Protein AF-A0A5P1F539-F1 (afdb_monomer)

Organism: Asparagus officinalis (NCBI:txid4686)

Radius of gyration: 32.67 Å; Cα contacts (8 Å, |Δi|>4): 159; chains: 1; bounding box: 72×45×94 Å

InterPro domains:
  IPR001757 P-type ATPase [TIGR01494] (5-173)
  IPR008250 P-type ATPase, A domain superfamily [SSF81653] (5-53)
  IPR018303 P-type ATPase, phosphorylation site [PS00154] (155-161)
  IPR023214 HAD superfamily [G3DSA:3.40.50.1000] (150-164)
  IPR023298 P-type ATPase, transmembrane domain superfamily [SSF81665] (53-148)
  IPR023299 P-type ATPase, cytoplasmic domain N [G3DSA:3.40.1110.10] (165-214)
  IPR059000 P-type ATPase, A domain [PF00122] (5-54)

pLDDT: mean 83.82, std 10.55, range [33.22, 95.56]

Structure (mmCIF, N/CA/C/O backbone):
data_AF-A0A5P1F539-F1
#
_entry.id   AF-A0A5P1F539-F1
#
loop_
_atom_site.group_PDB
_atom_site.id
_atom_site.type_symbol
_atom_site.label_atom_id
_atom_site.label_alt_id
_atom_site.label_comp_id
_atom_site.label_asym_id
_atom_site.label_entity_id
_atom_site.label_seq_id
_atom_site.pdbx_PDB_ins_code
_atom_site.Cartn_x
_atom_site.Cartn_y
_atom_site.Cartn_z
_atom_site.occupancy
_atom_site.B_iso_or_equiv
_atom_site.auth_seq_id
_atom_site.auth_comp_id
_atom_site.auth_asym_id
_atom_site.auth_atom_id
_atom_site.pdbx_PDB_model_num
ATOM 1 N N . MET A 1 1 ? -16.104 -18.243 14.582 1.00 83.56 1 MET A N 1
ATOM 2 C CA . MET A 1 1 ? -15.416 -17.298 13.662 1.00 83.56 1 MET A CA 1
ATOM 3 C C . MET A 1 1 ? -16.049 -17.386 12.284 1.00 83.56 1 MET A C 1
ATOM 5 O O . MET A 1 1 ? -16.419 -18.486 11.910 1.00 83.56 1 MET A O 1
ATOM 9 N N . LYS A 1 2 ? -16.167 -16.309 11.503 1.00 83.81 2 LYS A N 1
ATOM 10 C CA . LYS A 1 2 ? -16.481 -16.404 10.063 1.00 83.81 2 LYS A CA 1
ATOM 11 C C . LYS A 1 2 ? -15.256 -16.039 9.244 1.00 83.81 2 LYS A C 1
ATOM 13 O O . LYS A 1 2 ? -14.661 -14.986 9.475 1.00 83.81 2 LYS A O 1
ATOM 18 N N . ILE A 1 3 ? -14.912 -16.884 8.279 1.00 84.56 3 ILE A N 1
ATOM 19 C CA . ILE A 1 3 ? -13.742 -16.693 7.423 1.00 84.56 3 ILE A CA 1
ATOM 20 C C . ILE A 1 3 ? -14.133 -16.697 5.951 1.00 84.56 3 ILE A C 1
ATOM 22 O O . ILE A 1 3 ? -15.046 -17.409 5.547 1.00 84.56 3 ILE A O 1
ATOM 26 N N . SER A 1 4 ? -13.417 -15.927 5.142 1.00 79.88 4 SER A N 1
ATOM 27 C CA . SER A 1 4 ? -13.476 -16.029 3.683 1.00 79.88 4 SER A CA 1
ATOM 28 C C . SER A 1 4 ? -12.126 -16.521 3.178 1.00 79.88 4 SER A C 1
ATOM 30 O O . SER A 1 4 ? -11.082 -16.011 3.597 1.00 79.88 4 SER A O 1
ATOM 32 N N . SER A 1 5 ? -12.146 -17.538 2.318 1.00 79.56 5 SER A N 1
ATOM 33 C CA . SER A 1 5 ? -10.944 -18.143 1.760 1.00 79.56 5 SER A CA 1
ATOM 34 C C . SER A 1 5 ? -10.978 -18.054 0.244 1.00 79.56 5 SER A C 1
ATOM 36 O O . SER A 1 5 ? -11.886 -18.577 -0.391 1.00 79.56 5 SER A O 1
ATOM 38 N N . ALA A 1 6 ? -9.951 -17.443 -0.346 1.00 70.56 6 ALA A N 1
ATOM 39 C CA . ALA A 1 6 ? -9.777 -17.445 -1.798 1.00 70.56 6 ALA A CA 1
ATOM 40 C C . ALA A 1 6 ? -9.463 -18.852 -2.350 1.00 70.56 6 ALA A C 1
ATOM 42 O O . ALA A 1 6 ? -9.540 -19.074 -3.552 1.00 70.56 6 ALA A O 1
ATOM 43 N N . LEU A 1 7 ? -9.108 -19.801 -1.475 1.00 70.94 7 LEU A N 1
ATOM 44 C CA . LEU A 1 7 ? -8.668 -21.148 -1.841 1.00 70.94 7 LEU A CA 1
ATOM 45 C C . LEU A 1 7 ? -9.818 -22.106 -2.151 1.00 70.94 7 LEU A C 1
ATOM 47 O O . LEU A 1 7 ? -9.615 -23.066 -2.885 1.00 70.94 7 LEU A O 1
ATOM 51 N N . THR A 1 8 ? -11.002 -21.878 -1.578 1.00 72.44 8 THR A N 1
ATOM 52 C CA . THR A 1 8 ? -12.166 -22.757 -1.772 1.00 72.44 8 THR A CA 1
ATOM 53 C C . THR A 1 8 ? -13.060 -22.300 -2.923 1.00 72.44 8 THR A C 1
ATOM 55 O O . THR A 1 8 ? -13.955 -23.036 -3.318 1.00 72.44 8 THR A O 1
ATOM 58 N N . GLY A 1 9 ? -12.833 -21.097 -3.465 1.00 71.12 9 GLY A N 1
ATOM 59 C CA . GLY A 1 9 ? -13.668 -20.510 -4.520 1.00 71.12 9 GLY A CA 1
ATOM 60 C C . GLY A 1 9 ? -15.065 -20.088 -4.051 1.00 71.12 9 GLY A C 1
ATOM 61 O O . GLY A 1 9 ? -15.872 -19.635 -4.859 1.00 71.12 9 GLY A O 1
ATOM 62 N N . GLU A 1 10 ? -15.361 -20.201 -2.756 1.00 75.44 10 GLU A N 1
ATOM 63 C CA . GLU A 1 10 ? -16.649 -19.801 -2.198 1.00 75.44 10 GLU A CA 1
ATOM 64 C C . GLU A 1 10 ? -16.691 -18.288 -1.960 1.00 75.44 10 GLU A C 1
ATOM 66 O O . GLU A 1 10 ? -15.825 -17.711 -1.300 1.00 75.44 10 GLU A O 1
ATOM 71 N N . SER A 1 11 ? -17.720 -17.626 -2.492 1.00 73.00 11 SER A N 1
ATOM 72 C CA . SER A 1 11 ? -17.874 -16.171 -2.358 1.00 73.00 11 SER A CA 1
ATOM 73 C C . SER A 1 11 ? -18.385 -15.741 -0.980 1.00 73.00 11 SER A C 1
ATOM 75 O O . SER A 1 11 ? -18.143 -14.608 -0.562 1.00 73.00 11 SER A O 1
ATOM 77 N N . LEU A 1 12 ? -19.097 -16.621 -0.267 1.00 82.38 12 LEU A N 1
ATOM 78 C CA . LEU A 1 12 ? -19.679 -16.312 1.038 1.00 82.38 12 LEU A CA 1
ATOM 79 C C . LEU A 1 12 ? -18.754 -16.754 2.182 1.00 82.38 12 LEU A C 1
ATOM 81 O O . LEU A 1 12 ? -18.177 -17.838 2.119 1.00 82.38 12 LEU A O 1
ATOM 85 N N . PRO A 1 13 ? -18.614 -15.947 3.251 1.00 84.31 13 PRO A N 1
ATOM 86 C CA . PRO A 1 13 ? -17.852 -16.354 4.423 1.00 84.31 13 PRO A CA 1
ATOM 87 C C . PRO A 1 13 ? -18.468 -17.576 5.111 1.00 84.31 13 PRO A C 1
ATOM 89 O O . PRO A 1 13 ? -19.663 -17.594 5.410 1.00 84.31 13 PRO A O 1
ATOM 92 N N . VAL A 1 14 ? -17.629 -18.554 5.441 1.00 86.75 14 VAL A N 1
ATOM 93 C CA . VAL A 1 14 ? -18.019 -19.795 6.115 1.00 86.75 14 VAL A CA 1
ATOM 94 C C . VAL A 1 14 ? -17.794 -19.660 7.617 1.00 86.75 14 VAL A C 1
ATOM 96 O O . VAL A 1 14 ? -16.763 -19.150 8.068 1.00 86.75 14 VAL A O 1
ATOM 99 N N . THR A 1 15 ? -18.759 -20.127 8.407 1.00 89.38 15 THR A N 1
ATOM 100 C CA . THR A 1 15 ? -18.635 -20.195 9.867 1.00 89.38 15 THR A CA 1
ATOM 101 C C . THR A 1 15 ? -17.740 -21.367 10.266 1.00 89.38 15 THR A C 1
ATOM 103 O O . THR A 1 15 ? -17.925 -22.484 9.796 1.00 89.38 15 THR A O 1
ATOM 106 N N . LYS A 1 16 ? -16.777 -21.096 11.145 1.00 89.00 16 LYS A N 1
ATOM 107 C CA . LYS A 1 16 ? -15.828 -22.043 11.728 1.00 89.00 16 LYS A CA 1
ATOM 108 C C . LYS A 1 16 ? -15.998 -22.097 13.239 1.00 89.00 16 LYS A C 1
ATOM 110 O O . LYS A 1 16 ? -16.028 -21.047 13.901 1.00 89.00 16 LYS A O 1
ATOM 115 N N . ASN A 1 17 ? -16.089 -23.318 13.743 1.00 90.88 17 ASN A N 1
ATOM 116 C CA . ASN A 1 17 ? -16.243 -23.673 15.146 1.00 90.88 17 ASN A CA 1
ATOM 117 C C . ASN A 1 17 ? -14.933 -24.257 15.709 1.00 90.88 17 ASN A C 1
ATOM 119 O O . ASN A 1 17 ? -14.034 -24.606 14.938 1.00 90.88 17 ASN A O 1
ATOM 123 N N . PRO A 1 18 ? -14.797 -24.368 17.044 1.00 89.50 18 PRO A N 1
ATOM 124 C CA . PRO A 1 18 ? -13.660 -25.052 17.654 1.00 89.50 18 PRO A CA 1
ATOM 125 C C . PRO A 1 18 ? -13.497 -26.473 17.097 1.00 89.50 18 PRO A C 1
ATOM 127 O O . PRO A 1 18 ? -14.458 -27.238 17.057 1.00 89.50 18 PRO A O 1
ATOM 130 N N . GLY A 1 19 ? -12.284 -26.812 16.657 1.00 87.56 19 GLY A N 1
ATOM 131 C CA . GLY A 1 19 ? -11.968 -28.087 16.001 1.00 87.56 19 GLY A CA 1
ATOM 132 C C . GLY A 1 19 ? -11.969 -28.037 14.469 1.00 87.56 19 GLY A C 1
ATOM 133 O O . GLY A 1 19 ? -11.379 -28.917 13.842 1.00 87.56 19 GLY A O 1
ATOM 134 N N . ASP A 1 20 ? -12.542 -26.999 13.851 1.00 89.81 20 ASP A N 1
ATOM 135 C CA . ASP A 1 20 ? -12.506 -26.851 12.396 1.00 89.81 20 ASP A CA 1
ATOM 136 C C . ASP A 1 20 ? -11.141 -26.358 11.897 1.00 89.81 20 ASP A C 1
ATOM 138 O O . ASP A 1 20 ? -10.538 -25.430 12.438 1.00 89.81 20 ASP A O 1
ATOM 142 N N . GLY A 1 21 ? -10.688 -26.921 10.774 1.00 87.44 21 GLY A N 1
ATOM 143 C CA . GLY A 1 21 ? -9.490 -26.454 10.081 1.00 87.44 21 GLY A CA 1
ATOM 144 C C . GLY A 1 21 ? -9.687 -25.095 9.397 1.00 87.44 21 GLY A C 1
ATOM 145 O O . GLY A 1 21 ? -10.708 -24.844 8.738 1.00 87.44 21 GLY A O 1
ATOM 146 N N . VAL A 1 22 ? -8.664 -24.243 9.505 1.00 89.69 22 VAL A N 1
ATOM 147 C CA . VAL A 1 22 ? -8.538 -22.951 8.814 1.00 89.69 22 VAL A CA 1
ATOM 148 C C . VAL A 1 22 ? -7.271 -22.967 7.957 1.00 89.69 22 VAL A C 1
ATOM 150 O O . VAL A 1 22 ? -6.222 -23.436 8.394 1.00 89.69 22 VAL A O 1
ATOM 153 N N . TYR A 1 23 ? -7.359 -22.464 6.724 1.00 88.50 23 TYR A N 1
ATOM 154 C CA . TYR A 1 23 ? -6.244 -22.480 5.773 1.00 88.50 23 TYR A CA 1
ATOM 155 C C . TYR A 1 23 ? -5.497 -21.145 5.737 1.00 88.50 23 TYR A C 1
ATOM 157 O O . TYR A 1 23 ? -6.113 -20.077 5.808 1.00 88.50 23 TYR A O 1
ATOM 165 N N . SER A 1 24 ? -4.175 -21.212 5.556 1.00 86.94 24 SER A N 1
ATOM 166 C CA . SER A 1 24 ? -3.324 -20.038 5.316 1.00 86.94 24 SER A CA 1
ATOM 167 C C . SER A 1 24 ? -3.840 -19.225 4.122 1.00 86.94 24 SER A C 1
ATOM 169 O O . SER A 1 24 ? -4.250 -19.804 3.122 1.00 86.94 24 SER A O 1
ATOM 171 N N . GLY A 1 25 ? -3.867 -17.896 4.245 1.00 85.75 25 GLY A N 1
ATOM 172 C CA . GLY A 1 25 ? -4.450 -16.993 3.243 1.00 85.75 25 GLY A CA 1
ATOM 173 C C . GLY A 1 25 ? -5.954 -16.723 3.404 1.00 85.75 25 GLY A C 1
ATOM 174 O O . GLY A 1 25 ? -6.505 -15.910 2.666 1.00 85.75 25 GLY A O 1
ATOM 175 N N . SER A 1 26 ? -6.629 -17.352 4.373 1.00 88.00 26 SER A N 1
ATOM 176 C CA . SER A 1 26 ? -8.017 -17.007 4.719 1.00 88.00 26 SER A CA 1
ATOM 177 C C . SER A 1 26 ? -8.070 -15.723 5.556 1.00 88.00 26 SER A C 1
ATOM 179 O O . SER A 1 26 ? -7.206 -15.491 6.398 1.00 88.00 26 SER A O 1
ATOM 181 N N . THR A 1 27 ? -9.101 -14.898 5.360 1.00 88.06 27 THR A N 1
ATOM 182 C CA . THR A 1 27 ? -9.304 -13.646 6.114 1.00 88.06 27 THR A CA 1
ATOM 183 C C . THR A 1 27 ? -10.441 -13.792 7.119 1.00 88.06 27 THR A C 1
ATOM 185 O O . THR A 1 27 ? -11.519 -14.287 6.775 1.00 88.06 27 THR A O 1
ATOM 188 N N . CYS A 1 28 ? -10.220 -13.357 8.365 1.00 89.06 28 CYS A N 1
ATOM 189 C CA . CYS A 1 28 ? -11.290 -13.271 9.357 1.00 89.06 28 CYS A CA 1
ATOM 190 C C . CYS A 1 28 ? -12.235 -12.124 8.993 1.00 89.06 28 CYS A C 1
ATOM 192 O O . CYS A 1 28 ? -11.794 -10.990 8.822 1.00 89.06 28 CYS A O 1
ATOM 194 N N . LYS A 1 29 ? -13.531 -12.418 8.868 1.00 87.75 29 LYS A N 1
ATOM 195 C CA . LYS A 1 29 ? -14.573 -11.407 8.647 1.00 87.75 29 LYS A CA 1
ATOM 196 C C . LYS A 1 29 ? -15.347 -11.084 9.919 1.00 87.75 29 LYS A C 1
ATOM 198 O O . LYS A 1 29 ? -15.844 -9.973 10.046 1.00 87.75 29 LYS A O 1
ATOM 203 N N . GLN A 1 30 ? -15.482 -12.047 10.833 1.00 87.00 30 GLN A N 1
ATOM 204 C CA . GLN A 1 30 ? -16.234 -11.853 12.070 1.00 87.00 30 GLN A CA 1
ATOM 205 C C . GLN A 1 30 ? -15.757 -12.786 13.187 1.00 87.00 30 GLN A C 1
ATOM 207 O O . GLN A 1 30 ? -15.586 -13.993 12.980 1.00 87.00 30 GLN A O 1
ATOM 212 N N . GLY A 1 31 ? -15.676 -12.232 14.395 1.00 86.81 31 GLY A N 1
ATOM 213 C CA . GLY A 1 31 ? -15.319 -12.952 15.610 1.00 86.81 31 GLY A CA 1
ATOM 214 C C . GLY A 1 31 ? -13.814 -13.106 15.802 1.00 86.81 31 GLY A C 1
ATOM 215 O O . GLY A 1 31 ? -13.011 -12.798 14.926 1.00 86.81 31 GLY A O 1
ATOM 216 N N . GLU A 1 32 ? -13.462 -13.615 16.970 1.00 86.00 32 GLU A N 1
ATOM 217 C CA . GLU A 1 32 ? -12.098 -13.806 17.446 1.00 86.00 32 GLU A CA 1
ATOM 218 C C . GLU A 1 32 ? -12.026 -15.204 18.058 1.00 86.00 32 GLU A C 1
ATOM 220 O O . GLU A 1 32 ? -12.959 -15.604 18.760 1.00 86.00 32 GLU A O 1
ATOM 225 N N . ILE A 1 33 ? -10.989 -15.974 17.720 1.00 88.44 33 ILE A N 1
ATOM 226 C CA . ILE A 1 33 ? -10.754 -17.307 18.285 1.00 88.44 33 ILE A CA 1
ATOM 227 C C . ILE A 1 33 ? -9.259 -17.521 18.463 1.00 88.44 33 ILE A C 1
ATOM 229 O O . ILE A 1 33 ? -8.457 -17.027 17.669 1.00 88.44 33 ILE A O 1
ATOM 233 N N . GLU A 1 34 ? -8.909 -18.357 19.429 1.00 89.50 34 GLU A N 1
ATOM 234 C CA . GLU A 1 34 ? -7.586 -18.960 19.513 1.00 89.50 34 GLU A CA 1
ATOM 235 C C . GLU A 1 34 ? -7.510 -20.191 18.602 1.00 89.50 34 GLU A C 1
ATOM 237 O O . GLU A 1 34 ? -8.477 -20.945 18.459 1.00 89.50 34 GLU A O 1
ATOM 242 N N . ALA A 1 35 ? -6.361 -20.395 17.959 1.00 90.19 35 ALA A N 1
ATOM 243 C CA . ALA A 1 35 ? -6.147 -21.500 17.033 1.00 90.19 35 ALA A CA 1
ATOM 244 C C . ALA A 1 35 ? -4.727 -22.062 17.158 1.00 90.19 35 ALA A C 1
ATOM 246 O O . ALA A 1 35 ? -3.777 -21.337 17.448 1.00 90.19 35 ALA A O 1
ATOM 247 N N . VAL A 1 36 ? -4.579 -23.361 16.886 1.00 93.44 36 VAL A N 1
ATOM 248 C CA . VAL A 1 36 ? -3.281 -24.046 16.867 1.00 93.44 36 VAL A CA 1
ATOM 249 C C . VAL A 1 36 ? -2.732 -24.053 15.444 1.00 93.44 36 VAL A C 1
ATOM 251 O O . VAL A 1 36 ? -3.418 -24.445 14.499 1.00 93.44 36 VAL A O 1
ATOM 254 N N . VAL A 1 37 ? -1.477 -23.635 15.280 1.00 93.38 37 VAL A N 1
ATOM 255 C CA . VAL A 1 37 ? -0.802 -23.649 13.977 1.00 93.38 37 VAL A CA 1
ATOM 256 C C . VAL A 1 37 ? -0.360 -25.075 13.645 1.00 93.38 37 VAL A C 1
ATOM 258 O O . VAL A 1 37 ? 0.485 -25.641 14.329 1.00 93.38 37 VAL A O 1
ATOM 261 N N . ILE A 1 38 ? -0.922 -25.646 12.574 1.00 92.19 38 ILE A N 1
ATOM 262 C CA . ILE A 1 38 ? -0.661 -27.036 12.151 1.00 92.19 38 ILE A CA 1
ATOM 263 C C . ILE A 1 38 ? 0.428 -27.110 11.063 1.00 92.19 38 ILE A C 1
ATOM 265 O O . ILE A 1 38 ? 1.172 -28.083 10.989 1.00 92.19 38 ILE A O 1
ATOM 269 N N . ALA A 1 39 ? 0.537 -26.090 10.205 1.00 90.69 39 ALA A N 1
ATOM 270 C CA . ALA A 1 39 ? 1.523 -26.029 9.124 1.00 90.69 39 ALA A CA 1
ATOM 271 C C . ALA A 1 39 ? 1.889 -24.578 8.780 1.00 90.69 39 ALA A C 1
ATOM 273 O O . ALA A 1 39 ? 1.041 -23.686 8.847 1.00 90.69 39 ALA A O 1
ATOM 274 N N . THR A 1 40 ? 3.135 -24.347 8.360 1.00 91.94 40 THR A N 1
ATOM 275 C CA . THR A 1 40 ? 3.673 -23.022 8.009 1.00 91.94 40 THR A CA 1
ATOM 276 C C . THR A 1 40 ? 4.310 -23.015 6.616 1.00 91.94 40 THR A C 1
ATOM 278 O O . THR A 1 40 ? 4.705 -24.053 6.080 1.00 91.94 40 THR A O 1
ATOM 281 N N . GLY A 1 41 ? 4.371 -21.832 5.994 1.00 87.38 41 GLY A N 1
ATOM 282 C CA . GLY A 1 41 ? 5.040 -21.613 4.707 1.00 87.38 41 GLY A CA 1
ATOM 283 C C . GLY A 1 41 ? 4.581 -22.562 3.593 1.00 87.38 41 GLY A C 1
ATOM 284 O O . GLY A 1 41 ? 3.383 -22.725 3.344 1.00 87.38 41 GLY A O 1
ATOM 285 N N . VAL A 1 42 ? 5.551 -23.207 2.939 1.00 86.00 42 VAL A N 1
ATOM 286 C CA . VAL A 1 42 ? 5.350 -24.138 1.811 1.00 86.00 42 VAL A CA 1
ATOM 287 C C . VAL A 1 42 ? 4.565 -25.400 2.178 1.00 86.00 42 VAL A C 1
ATOM 289 O O . VAL A 1 42 ? 3.986 -26.039 1.305 1.00 86.00 42 VAL A O 1
ATOM 292 N N . HIS A 1 43 ? 4.491 -25.755 3.463 1.00 88.25 43 HIS A N 1
ATOM 293 C CA . HIS A 1 43 ? 3.739 -26.928 3.916 1.00 88.25 43 HIS A CA 1
ATOM 294 C C . HIS A 1 43 ? 2.227 -26.673 3.997 1.00 88.25 43 HIS A C 1
ATOM 296 O O . HIS A 1 43 ? 1.452 -27.618 4.152 1.00 88.25 43 HIS A O 1
ATOM 302 N N . THR A 1 44 ? 1.790 -25.417 3.861 1.00 89.56 44 THR A N 1
ATOM 303 C CA . THR A 1 44 ? 0.369 -25.050 3.813 1.00 89.56 44 THR A CA 1
ATOM 304 C C . THR A 1 44 ? -0.254 -25.374 2.452 1.00 89.56 44 THR A C 1
ATOM 306 O O . THR A 1 44 ? 0.437 -25.455 1.438 1.00 89.56 44 THR A O 1
ATOM 309 N N . PHE A 1 45 ? -1.583 -25.517 2.403 1.00 84.31 45 PHE A N 1
ATOM 310 C CA . PHE A 1 45 ? -2.310 -25.693 1.137 1.00 84.31 45 PHE A CA 1
ATOM 311 C C . PHE A 1 45 ? -2.046 -24.534 0.161 1.00 84.31 45 PHE A C 1
ATOM 313 O O . PHE A 1 45 ? -1.786 -24.766 -1.017 1.00 84.31 45 PHE A O 1
ATOM 320 N N . PHE A 1 46 ? -2.018 -23.298 0.676 1.00 84.56 46 PHE A N 1
ATOM 321 C CA . PHE A 1 46 ? -1.669 -22.105 -0.096 1.00 84.56 46 PHE A CA 1
ATOM 322 C C . PHE A 1 46 ? -0.246 -22.169 -0.656 1.00 84.56 46 PHE A C 1
ATOM 324 O O . PHE A 1 46 ? -0.049 -21.919 -1.837 1.00 84.56 46 PHE A O 1
ATOM 331 N N . GLY A 1 47 ? 0.740 -22.546 0.164 1.00 83.12 47 GLY A N 1
ATOM 332 C CA . GLY A 1 47 ? 2.136 -22.660 -0.267 1.00 83.12 47 GLY A CA 1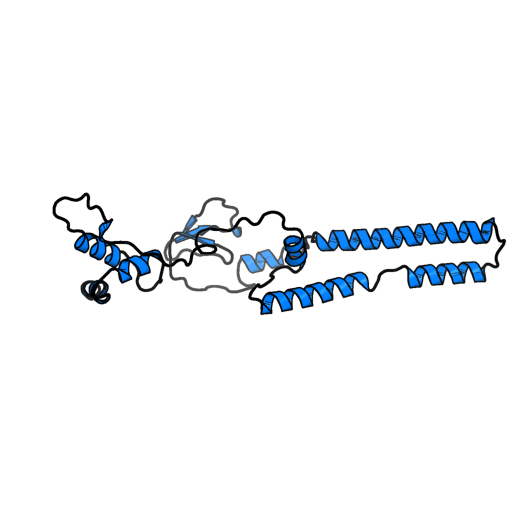
ATOM 333 C C . GLY A 1 47 ? 2.339 -23.698 -1.373 1.00 83.12 47 GLY A C 1
ATOM 334 O O . GLY A 1 47 ? 3.035 -23.427 -2.349 1.00 83.12 47 GLY A O 1
ATOM 335 N N . LYS A 1 48 ? 1.668 -24.852 -1.270 1.00 83.19 48 LYS A N 1
ATOM 336 C CA . LYS A 1 48 ? 1.680 -25.887 -2.317 1.00 83.19 48 LYS A CA 1
ATOM 337 C C . LYS A 1 48 ? 1.030 -25.406 -3.615 1.00 83.19 48 LYS A C 1
ATOM 339 O O . LYS A 1 48 ? 1.568 -25.655 -4.686 1.00 83.19 48 LYS A O 1
ATOM 344 N N . ALA A 1 49 ? -0.102 -24.705 -3.521 1.00 81.00 49 ALA A N 1
ATOM 345 C CA . ALA A 1 49 ? -0.780 -24.138 -4.684 1.00 81.00 49 ALA A CA 1
ATOM 346 C C . ALA A 1 49 ? 0.043 -23.017 -5.344 1.00 81.00 49 ALA A C 1
ATOM 348 O O . ALA A 1 49 ? 0.162 -22.986 -6.562 1.00 81.00 49 ALA A O 1
ATOM 349 N N . ALA A 1 50 ? 0.662 -22.135 -4.556 1.00 77.38 50 ALA A N 1
ATOM 350 C CA . ALA A 1 50 ? 1.493 -21.045 -5.064 1.00 77.38 50 ALA A CA 1
ATOM 351 C C . ALA A 1 50 ? 2.717 -21.558 -5.840 1.00 77.38 50 ALA A C 1
ATOM 353 O O . ALA A 1 50 ? 3.019 -21.031 -6.905 1.00 77.38 50 ALA A O 1
ATOM 354 N N . HIS A 1 51 ? 3.364 -22.630 -5.366 1.00 72.12 51 HIS A N 1
ATOM 355 C CA . HIS A 1 51 ? 4.475 -23.274 -6.079 1.00 72.12 51 HIS A CA 1
ATOM 356 C C . HIS A 1 51 ? 4.043 -23.861 -7.440 1.00 72.12 51 HIS A C 1
ATOM 358 O O . HIS A 1 51 ? 4.849 -23.974 -8.359 1.00 72.12 5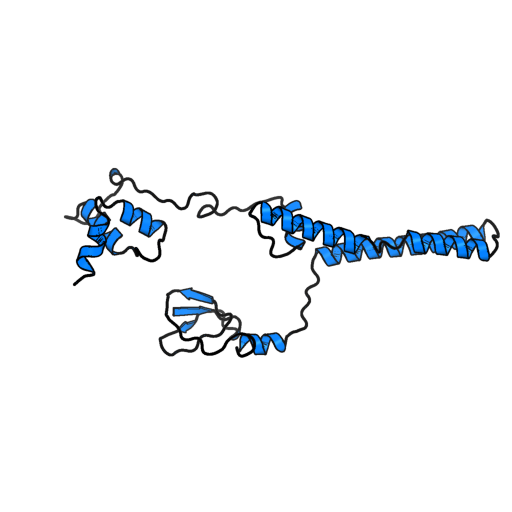1 HIS A O 1
ATOM 364 N N . LEU A 1 52 ? 2.770 -24.232 -7.600 1.00 71.38 52 LEU A N 1
ATOM 365 C CA . LEU A 1 52 ? 2.236 -24.740 -8.869 1.00 71.38 52 LEU A CA 1
ATOM 366 C C . LEU A 1 52 ? 1.896 -23.620 -9.870 1.00 71.38 52 LEU A C 1
ATOM 368 O O . LEU A 1 52 ? 1.766 -23.897 -11.058 1.00 71.38 52 LEU A O 1
ATOM 372 N N . VAL A 1 53 ? 1.746 -22.373 -9.407 1.00 68.81 53 VAL A N 1
ATOM 373 C CA . VAL A 1 53 ? 1.281 -21.217 -10.203 1.00 68.81 53 VAL A CA 1
ATOM 374 C C . VAL A 1 53 ? 2.416 -20.210 -10.452 1.00 68.81 53 VAL A C 1
ATOM 376 O O . VAL A 1 53 ? 2.178 -19.047 -10.763 1.00 68.81 53 VAL A O 1
ATOM 379 N N . GLU A 1 54 ? 3.677 -20.629 -10.343 1.00 56.72 54 GLU A N 1
ATOM 380 C CA . GLU A 1 54 ? 4.848 -19.766 -10.534 1.00 56.72 54 GLU A CA 1
ATOM 381 C C . GLU A 1 54 ? 5.040 -19.380 -12.019 1.00 56.72 54 GLU A C 1
ATOM 383 O O . GLU A 1 54 ? 5.945 -19.849 -12.698 1.00 56.72 54 GLU A O 1
ATOM 388 N N . SER A 1 55 ? 4.126 -18.576 -12.579 1.00 50.88 55 SER A N 1
ATOM 389 C CA . SER A 1 55 ? 4.160 -18.065 -13.962 1.00 50.88 55 SER A CA 1
ATOM 390 C C . SER A 1 55 ? 3.211 -16.876 -14.210 1.00 50.88 55 SER A C 1
ATOM 392 O O . SER A 1 55 ? 2.676 -16.738 -15.306 1.00 50.88 55 SER A O 1
ATOM 394 N N .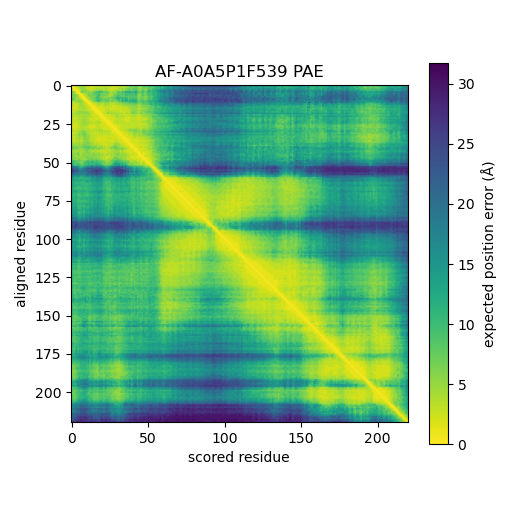 THR A 1 56 ? 2.960 -15.990 -13.243 1.00 47.88 56 THR A N 1
ATOM 395 C CA . THR A 1 56 ? 2.203 -14.749 -13.520 1.00 47.88 56 THR A CA 1
ATOM 396 C C . THR A 1 56 ? 3.013 -13.514 -13.168 1.00 47.88 56 THR A C 1
ATOM 398 O O . THR A 1 56 ? 2.761 -12.836 -12.174 1.00 47.88 56 THR A O 1
ATOM 401 N N . VAL A 1 57 ? 3.995 -13.202 -14.016 1.00 52.28 57 VAL A N 1
ATOM 402 C CA . VAL A 1 57 ? 4.639 -11.885 -14.016 1.00 52.28 57 VAL A CA 1
ATOM 403 C C . VAL A 1 57 ? 3.705 -10.921 -14.742 1.00 52.28 57 VAL A C 1
ATOM 405 O O . VAL A 1 57 ? 3.721 -10.804 -15.966 1.00 52.28 57 VAL A O 1
ATOM 408 N N . HIS A 1 58 ? 2.844 -10.242 -13.987 1.00 53.81 58 HIS A N 1
ATOM 409 C CA . HIS A 1 58 ? 2.109 -9.104 -14.523 1.00 53.81 58 HIS A CA 1
ATOM 410 C C . HIS A 1 58 ? 3.102 -7.982 -14.844 1.00 53.81 58 HIS A C 1
ATOM 412 O O . HIS A 1 58 ? 3.740 -7.426 -13.952 1.00 53.81 58 HIS A O 1
ATOM 418 N N . VAL A 1 59 ? 3.221 -7.651 -16.129 1.00 61.28 59 VAL A N 1
ATOM 419 C CA . VAL A 1 59 ? 4.045 -6.539 -16.615 1.00 61.28 59 VAL A CA 1
ATOM 420 C C . VAL A 1 59 ? 3.452 -5.230 -16.082 1.00 61.28 59 VAL A C 1
ATOM 422 O O . VAL A 1 59 ? 2.340 -4.849 -16.463 1.00 61.28 59 VAL A O 1
ATOM 425 N N . GLY A 1 60 ? 4.159 -4.565 -15.165 1.00 67.88 60 GLY A N 1
ATOM 426 C CA . GLY A 1 60 ? 3.702 -3.311 -14.556 1.00 67.88 60 GLY A CA 1
ATOM 427 C C . GLY A 1 60 ? 3.567 -2.179 -15.582 1.00 67.88 60 GLY A C 1
ATOM 428 O O . GLY A 1 60 ? 4.250 -2.185 -16.606 1.00 67.88 60 GLY A O 1
ATOM 429 N N . HIS A 1 61 ? 2.707 -1.189 -15.307 1.00 77.38 61 HIS A N 1
ATOM 430 C CA . HIS A 1 61 ? 2.512 -0.016 -16.179 1.00 77.38 61 HIS A CA 1
ATOM 431 C C . HIS A 1 61 ? 3.844 0.669 -16.523 1.00 77.38 61 HIS A C 1
ATOM 433 O O . HIS A 1 61 ? 4.165 0.857 -17.694 1.00 77.38 61 HIS A O 1
ATOM 439 N N . PHE A 1 62 ? 4.675 0.904 -15.509 1.00 78.50 62 PHE A N 1
ATOM 440 C CA . PHE A 1 62 ? 6.012 1.468 -15.660 1.00 78.50 62 PHE A CA 1
ATOM 441 C C . PHE A 1 62 ? 6.903 0.685 -16.642 1.00 78.50 62 PHE A C 1
ATOM 443 O O . PHE A 1 62 ? 7.574 1.265 -17.493 1.00 78.50 62 PHE A O 1
ATOM 450 N N . GLN A 1 63 ? 6.870 -0.651 -16.587 1.00 79.25 63 GLN A N 1
ATOM 451 C CA . GLN A 1 63 ? 7.646 -1.494 -17.500 1.00 79.25 63 GLN A CA 1
ATOM 452 C C . GLN A 1 63 ? 7.158 -1.357 -18.951 1.00 79.25 63 GLN A C 1
ATOM 454 O O . GLN A 1 63 ? 7.972 -1.390 -19.876 1.00 79.25 63 GLN A O 1
ATOM 459 N N . LYS A 1 64 ? 5.851 -1.151 -19.168 1.00 84.00 64 LYS A N 1
ATOM 460 C CA . LYS A 1 64 ? 5.303 -0.866 -20.504 1.00 84.00 64 LYS A CA 1
ATOM 461 C C . LYS A 1 64 ? 5.795 0.478 -21.034 1.00 84.00 64 LYS A C 1
ATOM 463 O O . LYS A 1 64 ? 6.218 0.537 -22.184 1.00 84.00 64 LYS A O 1
ATOM 468 N N . VAL A 1 65 ? 5.795 1.520 -20.201 1.00 84.69 65 VAL A N 1
ATOM 469 C CA . VAL A 1 65 ? 6.307 2.852 -20.569 1.00 84.69 65 VAL A CA 1
ATOM 470 C C . VAL A 1 65 ? 7.790 2.778 -20.926 1.00 84.69 65 VAL A C 1
ATOM 472 O O . VAL A 1 65 ? 8.188 3.235 -21.994 1.00 84.69 65 VAL A O 1
ATOM 475 N N . LEU A 1 66 ? 8.600 2.119 -20.095 1.00 84.81 66 LEU A N 1
ATOM 476 C CA . LEU A 1 66 ? 10.029 1.948 -20.351 1.00 84.81 66 LEU A CA 1
ATOM 477 C C . LEU A 1 66 ? 10.296 1.199 -21.665 1.00 84.81 66 LEU A C 1
ATOM 479 O O . LEU A 1 66 ? 11.166 1.589 -22.443 1.00 84.81 66 LEU A O 1
ATOM 483 N N . THR A 1 67 ? 9.506 0.159 -21.943 1.00 86.94 67 THR A N 1
ATOM 484 C CA . THR A 1 67 ? 9.590 -0.595 -23.202 1.00 86.94 67 THR A CA 1
ATOM 485 C C . THR A 1 67 ? 9.178 0.268 -24.395 1.00 86.94 67 THR A C 1
ATOM 487 O O . THR A 1 67 ? 9.825 0.208 -25.436 1.00 86.94 67 THR A O 1
ATOM 490 N N . ALA A 1 68 ? 8.142 1.101 -24.258 1.00 88.75 68 ALA A N 1
ATOM 491 C CA . ALA A 1 68 ? 7.691 1.999 -25.318 1.00 88.75 68 ALA A CA 1
ATOM 492 C C . ALA A 1 68 ? 8.747 3.059 -25.663 1.00 88.75 68 ALA A C 1
ATOM 494 O O . ALA A 1 68 ? 9.026 3.271 -26.842 1.00 88.75 68 ALA A O 1
ATOM 495 N N . ILE A 1 69 ? 9.381 3.671 -24.656 1.00 88.69 69 ILE A N 1
ATOM 496 C CA . ILE A 1 69 ? 10.462 4.640 -24.875 1.00 88.69 69 ILE A CA 1
ATOM 497 C C . ILE A 1 69 ? 11.678 3.944 -25.502 1.00 88.69 69 ILE A C 1
ATOM 499 O O . ILE A 1 69 ? 12.228 4.440 -26.482 1.00 88.69 69 ILE A O 1
ATOM 503 N N . GLY A 1 70 ? 12.064 2.768 -24.997 1.00 88.62 70 GLY A N 1
ATOM 504 C CA . GLY A 1 70 ? 13.146 1.977 -25.588 1.00 88.62 70 GLY A CA 1
ATOM 505 C C . GLY A 1 70 ? 12.879 1.631 -27.055 1.00 88.62 70 GLY A C 1
ATOM 506 O O . GLY A 1 70 ? 13.757 1.798 -27.900 1.00 88.62 70 GLY A O 1
ATOM 507 N N . ASN A 1 71 ? 11.648 1.228 -27.379 1.00 89.88 71 ASN A N 1
ATOM 508 C CA . ASN A 1 71 ? 11.243 0.926 -28.749 1.00 89.88 71 ASN A CA 1
ATOM 509 C C . ASN A 1 71 ? 11.248 2.180 -29.637 1.00 89.88 71 ASN A C 1
ATOM 511 O O . ASN A 1 71 ? 11.713 2.128 -30.770 1.00 89.88 71 ASN A O 1
ATOM 515 N N . PHE A 1 72 ? 10.809 3.329 -29.114 1.00 91.69 72 PHE A N 1
ATOM 516 C CA . PHE A 1 72 ? 10.899 4.608 -29.819 1.00 91.69 72 PHE A CA 1
ATOM 517 C C . PHE A 1 72 ? 12.353 4.973 -30.151 1.00 91.69 72 PHE A C 1
ATOM 519 O O . PHE A 1 72 ? 12.648 5.309 -31.298 1.00 91.69 72 PHE A O 1
ATOM 526 N N . CYS A 1 73 ? 13.277 4.834 -29.193 1.00 89.94 73 CYS A N 1
ATOM 527 C CA . CYS A 1 73 ? 14.702 5.059 -29.430 1.00 89.94 73 CYS A CA 1
ATOM 528 C C . CYS A 1 73 ? 15.247 4.118 -30.515 1.00 89.94 73 CYS A C 1
ATOM 530 O O . CYS A 1 73 ? 15.859 4.591 -31.469 1.00 89.94 73 CYS A O 1
ATOM 532 N N . ILE A 1 74 ? 14.969 2.812 -30.434 1.00 90.94 74 ILE A N 1
ATOM 533 C CA . ILE A 1 74 ? 15.420 1.830 -31.436 1.00 90.94 74 ILE A CA 1
ATOM 534 C C . ILE A 1 74 ? 14.874 2.165 -32.832 1.00 90.94 74 ILE A C 1
ATOM 536 O O . ILE A 1 74 ? 15.638 2.197 -33.795 1.00 90.94 74 ILE A O 1
ATOM 540 N N . CYS A 1 75 ? 13.581 2.479 -32.949 1.00 92.62 75 CYS A N 1
ATOM 541 C CA . CYS A 1 75 ? 12.970 2.891 -34.213 1.00 92.62 75 CYS A CA 1
ATOM 542 C C . CYS A 1 75 ? 13.606 4.173 -34.770 1.00 92.62 75 CYS A C 1
ATOM 544 O O . CYS A 1 75 ? 13.880 4.249 -35.966 1.00 92.62 75 CYS A O 1
ATOM 546 N N . SER A 1 76 ? 13.880 5.164 -33.916 1.00 91.94 76 SER A N 1
ATOM 547 C CA . SER A 1 76 ? 14.521 6.417 -34.332 1.00 91.94 76 SER A CA 1
ATOM 548 C C . SER A 1 76 ? 15.941 6.197 -34.866 1.00 91.94 76 SER A C 1
ATOM 550 O O . SER A 1 76 ? 16.304 6.774 -35.889 1.00 91.94 76 SER A O 1
ATOM 552 N N . ILE A 1 77 ? 16.708 5.293 -34.243 1.00 92.00 77 ILE A N 1
ATOM 553 C CA . ILE A 1 77 ? 18.048 4.902 -34.700 1.00 92.00 77 ILE A CA 1
ATOM 554 C C . ILE A 1 77 ? 17.948 4.178 -36.037 1.00 92.00 77 ILE A C 1
ATOM 556 O O . ILE A 1 77 ? 18.689 4.505 -36.954 1.00 92.00 77 ILE A O 1
ATOM 560 N N . ALA A 1 78 ? 17.016 3.232 -36.178 1.00 91.88 78 ALA A N 1
ATOM 561 C CA . ALA A 1 78 ? 16.828 2.491 -37.421 1.00 91.88 78 ALA A CA 1
ATOM 562 C C . ALA A 1 78 ? 16.482 3.423 -38.594 1.00 91.88 78 ALA A C 1
ATOM 564 O O . ALA A 1 78 ? 17.057 3.299 -39.673 1.00 91.88 78 ALA A O 1
ATOM 565 N N . ILE A 1 79 ? 15.594 4.397 -38.373 1.00 94.19 79 ILE A N 1
ATOM 566 C CA . ILE A 1 79 ? 15.262 5.417 -39.375 1.00 94.19 79 ILE A CA 1
ATOM 567 C C . ILE A 1 79 ? 16.486 6.291 -39.680 1.00 94.19 79 ILE A C 1
ATOM 569 O O . ILE A 1 79 ? 16.787 6.511 -40.851 1.00 94.19 79 ILE A O 1
ATOM 573 N N . GLY A 1 80 ? 17.217 6.742 -38.655 1.00 91.50 80 GLY A N 1
ATOM 574 C CA . GLY A 1 80 ? 18.452 7.515 -38.822 1.00 91.50 80 GLY A CA 1
ATOM 575 C C . GLY A 1 80 ? 19.503 6.770 -39.648 1.00 91.50 80 GLY A C 1
ATOM 576 O O . GLY A 1 80 ? 20.047 7.333 -40.589 1.00 91.50 80 GLY A O 1
ATOM 577 N N . MET A 1 81 ? 19.699 5.475 -39.385 1.00 90.50 81 MET A N 1
ATOM 578 C CA . MET A 1 81 ? 20.603 4.617 -40.154 1.00 90.50 81 MET A CA 1
ATOM 579 C C . MET A 1 81 ? 20.198 4.514 -41.625 1.00 90.50 81 MET A C 1
ATOM 581 O O . MET A 1 81 ? 21.051 4.592 -42.505 1.00 90.50 81 MET A O 1
ATOM 585 N N . VAL A 1 82 ? 18.903 4.346 -41.910 1.00 90.81 82 VAL A N 1
ATOM 586 C CA . VAL A 1 82 ? 18.403 4.282 -43.293 1.00 90.81 82 VAL A CA 1
ATOM 587 C C . VAL A 1 82 ? 18.624 5.615 -44.010 1.00 90.81 82 VAL A C 1
ATOM 589 O O . VAL A 1 82 ? 19.084 5.619 -45.151 1.00 90.81 82 VAL A O 1
ATOM 592 N N . ILE A 1 83 ? 18.340 6.739 -43.346 1.00 89.62 83 ILE A N 1
ATOM 593 C CA . ILE A 1 83 ? 18.566 8.081 -43.899 1.00 89.62 83 ILE A CA 1
ATOM 594 C C . ILE A 1 83 ? 20.058 8.308 -44.171 1.00 89.62 83 ILE A C 1
ATOM 596 O O . ILE A 1 83 ? 20.402 8.756 -45.265 1.00 89.62 83 ILE A O 1
ATOM 600 N N . ASP A 1 84 ? 20.937 7.947 -43.234 1.00 87.00 84 ASP A N 1
ATOM 601 C CA . ASP A 1 84 ? 22.389 8.089 -43.385 1.00 87.00 84 ASP A CA 1
ATOM 602 C C . ASP A 1 84 ? 22.926 7.260 -44.558 1.00 87.00 84 ASP A C 1
ATOM 604 O O . ASP A 1 84 ? 23.721 7.760 -45.356 1.00 87.00 84 ASP A O 1
ATOM 608 N N . ILE A 1 85 ? 22.453 6.018 -44.725 1.00 87.25 85 ILE A N 1
ATOM 609 C CA . ILE A 1 85 ? 22.832 5.167 -45.863 1.00 87.25 85 ILE A CA 1
ATOM 610 C C . ILE A 1 85 ? 22.387 5.805 -47.183 1.00 87.25 85 ILE A C 1
ATOM 612 O O . ILE A 1 85 ? 23.182 5.884 -48.120 1.00 87.25 85 ILE A O 1
ATOM 616 N N . ILE A 1 86 ? 21.141 6.284 -47.269 1.00 86.81 86 ILE A N 1
ATOM 617 C CA . ILE A 1 86 ? 20.619 6.922 -48.488 1.00 86.81 86 ILE A CA 1
ATOM 618 C C . ILE A 1 86 ? 21.405 8.198 -48.810 1.00 86.81 86 ILE A C 1
ATOM 620 O O . ILE A 1 86 ? 21.786 8.407 -49.960 1.00 86.81 86 ILE A O 1
ATOM 624 N N . ALA A 1 87 ? 21.687 9.041 -47.816 1.00 86.12 87 ALA A N 1
ATOM 625 C CA . ALA A 1 87 ? 22.413 10.290 -48.019 1.00 86.12 87 ALA A CA 1
ATOM 626 C C . ALA A 1 87 ? 23.870 10.049 -48.453 1.00 86.12 87 ALA A C 1
ATOM 628 O O . ALA A 1 87 ? 24.351 10.674 -49.402 1.00 86.12 87 ALA A O 1
ATOM 629 N N . MET A 1 88 ? 24.576 9.125 -47.796 1.00 81.75 88 MET A N 1
ATOM 630 C CA . MET A 1 88 ? 26.000 8.896 -48.054 1.00 81.75 88 MET A CA 1
ATOM 631 C C . MET A 1 88 ? 26.270 8.067 -49.312 1.00 81.75 88 MET A C 1
ATOM 633 O O . MET A 1 88 ? 27.208 8.385 -50.046 1.00 81.75 88 MET A O 1
ATOM 637 N N . CYS A 1 89 ? 25.450 7.049 -49.591 1.00 77.62 89 CYS A N 1
ATOM 638 C CA . CYS A 1 89 ? 25.584 6.237 -50.803 1.00 77.62 89 CYS A CA 1
ATOM 639 C C . CYS A 1 89 ? 24.902 6.877 -52.020 1.00 77.62 89 CYS A C 1
ATOM 641 O O . CYS A 1 89 ? 25.347 6.665 -53.140 1.00 77.62 89 CYS A O 1
ATOM 643 N N . GLY A 1 90 ? 23.820 7.638 -51.823 1.00 75.81 90 GLY A N 1
ATOM 644 C CA . GLY A 1 90 ? 23.030 8.208 -52.917 1.00 75.81 90 GLY A CA 1
ATOM 645 C C . GLY A 1 90 ? 23.459 9.605 -53.369 1.00 75.81 90 GLY A C 1
ATOM 646 O O . GLY A 1 90 ? 23.297 9.921 -54.543 1.00 75.81 90 GLY A O 1
ATOM 647 N N . VAL A 1 91 ? 23.990 10.448 -52.469 1.00 71.88 91 VAL A N 1
ATOM 648 C CA . VAL A 1 91 ? 24.289 11.866 -52.774 1.00 71.88 91 VAL A CA 1
ATOM 649 C C . VAL A 1 91 ? 25.787 12.173 -52.776 1.00 71.88 91 VAL A C 1
ATOM 651 O O . VAL A 1 91 ? 26.247 12.928 -53.627 1.00 71.88 91 VAL A O 1
ATOM 654 N N . HIS A 1 92 ? 26.554 11.611 -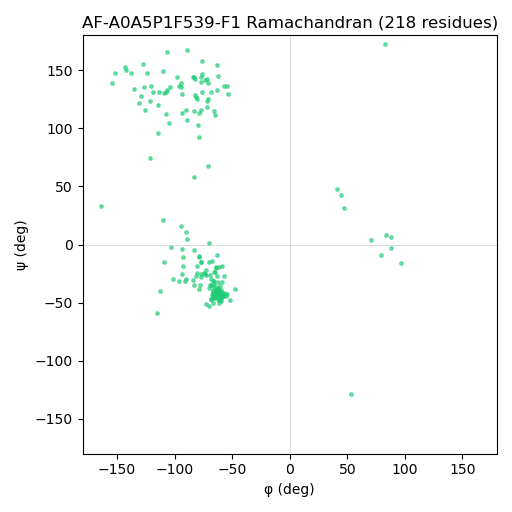51.837 1.00 70.62 92 HIS A N 1
ATOM 655 C CA . HIS A 1 92 ? 27.972 11.954 -51.647 1.00 70.62 92 HIS A CA 1
ATOM 656 C C . HIS A 1 92 ? 28.972 10.918 -52.196 1.00 70.62 92 HIS A C 1
ATOM 658 O O . HIS A 1 92 ? 30.172 11.149 -52.062 1.00 70.62 92 HIS A O 1
ATOM 664 N N . ASP A 1 93 ? 28.508 9.792 -52.758 1.00 70.88 93 ASP A N 1
ATOM 665 C CA . ASP A 1 93 ? 29.329 8.655 -53.237 1.00 70.88 93 ASP A CA 1
ATOM 666 C C . ASP A 1 93 ? 30.497 8.324 -52.281 1.00 70.88 93 ASP A C 1
ATOM 668 O O . ASP A 1 93 ? 31.680 8.264 -52.631 1.00 70.88 93 ASP A O 1
ATOM 672 N N . SER A 1 94 ? 30.162 8.245 -50.990 1.00 73.69 94 SER A N 1
ATOM 673 C CA . SER A 1 94 ? 31.150 8.143 -49.919 1.00 73.69 94 SER A CA 1
ATOM 674 C C . SER A 1 94 ? 31.740 6.738 -49.821 1.00 73.69 94 SER A C 1
ATOM 676 O O . SER A 1 94 ? 31.068 5.729 -50.027 1.00 73.69 94 SER A O 1
ATOM 678 N N . LYS A 1 95 ? 33.021 6.653 -49.436 1.00 82.19 95 LYS A N 1
ATOM 679 C CA . LYS A 1 95 ? 33.709 5.369 -49.234 1.00 82.19 95 LYS A CA 1
ATOM 680 C C . LYS A 1 95 ? 32.961 4.524 -48.201 1.00 82.19 95 LYS A C 1
ATOM 682 O O . LYS A 1 95 ? 32.652 5.006 -47.115 1.00 82.19 95 LYS A O 1
ATOM 687 N N . TYR A 1 96 ? 32.805 3.231 -48.490 1.00 79.44 96 TYR A N 1
ATOM 688 C CA . TYR A 1 96 ? 32.130 2.260 -47.616 1.00 79.44 96 TYR A CA 1
ATOM 689 C C . TYR A 1 96 ? 32.593 2.315 -46.148 1.00 79.44 96 TYR A C 1
ATOM 691 O O . TYR A 1 96 ? 31.773 2.233 -45.240 1.00 79.44 96 TYR A O 1
ATOM 699 N N . ARG A 1 97 ? 33.897 2.521 -45.899 1.00 83.06 97 ARG A N 1
ATOM 700 C CA . ARG A 1 97 ? 34.437 2.667 -44.534 1.00 83.06 97 ARG A CA 1
ATOM 701 C C . ARG A 1 97 ? 33.798 3.823 -43.761 1.00 83.06 97 ARG A C 1
ATOM 703 O O . ARG A 1 97 ? 33.408 3.625 -42.623 1.00 83.06 97 ARG A O 1
ATOM 710 N N . THR A 1 98 ? 33.625 4.982 -44.393 1.00 83.56 98 THR A N 1
ATOM 711 C CA . THR A 1 98 ? 33.035 6.170 -43.757 1.00 83.56 98 THR A CA 1
ATOM 712 C C . THR A 1 98 ? 31.560 5.957 -43.415 1.00 83.56 98 THR A C 1
ATOM 714 O O . THR A 1 98 ? 31.103 6.400 -42.367 1.00 83.56 98 THR A O 1
ATOM 717 N N . VAL A 1 99 ? 30.825 5.227 -44.261 1.00 84.25 99 VAL A N 1
ATOM 718 C CA . VAL A 1 99 ? 29.420 4.873 -43.999 1.00 84.25 99 VAL A CA 1
ATOM 719 C C . VAL A 1 99 ? 29.311 3.945 -42.789 1.00 84.25 99 VAL A C 1
ATOM 721 O O . VAL A 1 99 ? 28.500 4.184 -41.900 1.00 84.25 99 VAL A O 1
ATOM 724 N N . VAL A 1 100 ? 30.160 2.914 -42.716 1.00 86.94 100 VAL A N 1
ATOM 725 C CA . VAL A 1 100 ? 30.183 1.977 -41.580 1.00 86.94 100 VAL A CA 1
ATOM 726 C C . VAL A 1 100 ? 30.579 2.676 -40.280 1.00 86.94 100 VAL A C 1
ATOM 728 O O . VAL A 1 100 ? 29.945 2.435 -39.254 1.00 86.94 100 VAL A O 1
ATOM 731 N N . ASP A 1 101 ? 31.578 3.561 -40.320 1.00 88.00 101 ASP A N 1
ATOM 732 C CA . ASP A 1 101 ? 32.020 4.312 -39.142 1.00 88.00 101 ASP A CA 1
ATOM 733 C C . ASP A 1 101 ? 30.888 5.206 -38.596 1.00 88.00 101 ASP A C 1
ATOM 735 O O . ASP A 1 101 ? 30.631 5.208 -37.391 1.00 88.00 101 ASP A O 1
ATOM 739 N N . ASN A 1 102 ? 30.136 5.888 -39.468 1.00 86.12 102 ASN A N 1
ATOM 740 C CA . ASN A 1 102 ? 28.997 6.719 -39.060 1.00 86.12 102 ASN A CA 1
ATOM 741 C C . ASN A 1 102 ? 27.841 5.896 -38.470 1.00 86.12 102 ASN A C 1
ATOM 743 O O . ASN A 1 102 ? 27.292 6.263 -37.429 1.00 86.12 102 ASN A O 1
ATOM 747 N N . LEU A 1 103 ? 27.511 4.748 -39.074 1.00 88.75 103 LEU A N 1
ATOM 748 C CA . LEU A 1 103 ? 26.495 3.833 -38.539 1.00 88.75 103 LEU A CA 1
ATOM 749 C C . LEU A 1 103 ? 26.876 3.305 -37.151 1.00 88.75 103 LEU A C 1
ATOM 751 O O . LEU A 1 103 ? 26.020 3.200 -36.271 1.00 88.75 103 LEU A O 1
ATOM 755 N N . LEU A 1 104 ? 28.157 2.993 -36.942 1.00 89.44 104 LEU A N 1
ATOM 756 C CA . LEU A 1 104 ? 28.667 2.524 -35.656 1.00 89.44 104 LEU A CA 1
ATOM 757 C C . LEU A 1 104 ? 28.535 3.608 -34.576 1.00 89.44 104 LEU A C 1
ATOM 759 O O . LEU A 1 104 ? 28.091 3.315 -33.466 1.00 89.44 104 LEU A O 1
ATOM 763 N N . VAL A 1 105 ? 28.875 4.859 -34.904 1.00 90.62 105 VAL A N 1
ATOM 764 C CA . VAL A 1 105 ? 28.728 6.002 -33.989 1.00 90.62 105 VAL A CA 1
ATOM 765 C C . VAL A 1 105 ? 27.259 6.212 -33.611 1.00 90.62 105 VAL A C 1
ATOM 767 O O . VAL A 1 105 ? 26.953 6.359 -32.426 1.00 90.62 105 VAL A O 1
ATOM 770 N N . LEU A 1 106 ? 26.345 6.156 -34.586 1.00 89.00 106 LEU A N 1
ATOM 771 C CA . LEU A 1 106 ? 24.907 6.295 -34.344 1.00 89.00 106 LEU A CA 1
ATOM 772 C C . LEU A 1 106 ? 24.355 5.154 -33.473 1.00 89.00 106 LEU A C 1
ATOM 774 O O . LEU A 1 106 ? 23.547 5.397 -32.577 1.00 89.00 106 LEU A O 1
ATOM 778 N N . LEU A 1 107 ? 24.815 3.917 -33.688 1.00 87.81 107 LEU A N 1
ATOM 779 C CA . LEU A 1 107 ? 24.397 2.759 -32.896 1.00 87.81 107 LEU A CA 1
ATOM 780 C C . LEU A 1 107 ? 24.874 2.854 -31.441 1.00 87.81 107 LEU A C 1
ATOM 782 O O . LEU A 1 107 ? 24.080 2.681 -30.520 1.00 87.81 107 LEU A O 1
ATOM 786 N N . ILE A 1 108 ? 26.165 3.133 -31.232 1.00 89.62 108 ILE A N 1
ATOM 787 C CA . ILE A 1 108 ? 26.770 3.198 -29.894 1.00 89.62 108 ILE A CA 1
ATOM 788 C C . ILE A 1 108 ? 26.192 4.372 -29.096 1.00 89.62 108 ILE A C 1
ATOM 790 O O . ILE A 1 108 ? 25.928 4.225 -27.904 1.00 89.62 108 ILE A O 1
ATOM 794 N N . GLY A 1 109 ? 25.978 5.523 -29.740 1.00 86.62 109 GLY A N 1
ATOM 795 C CA . GLY A 1 109 ? 25.400 6.700 -29.090 1.00 86.62 109 GLY A CA 1
ATOM 796 C C . GLY A 1 109 ? 23.885 6.621 -28.888 1.00 86.62 109 GLY A C 1
ATOM 797 O O . GLY A 1 109 ? 23.361 7.237 -27.963 1.00 86.62 109 GLY A O 1
ATOM 798 N N . GLY A 1 110 ? 23.173 5.881 -29.741 1.00 85.19 110 GLY A N 1
ATOM 799 C CA . GLY A 1 110 ? 21.714 5.882 -29.768 1.00 85.19 110 GLY A CA 1
ATOM 800 C C . GLY A 1 110 ? 21.049 4.962 -28.744 1.00 85.19 110 GLY A C 1
ATOM 801 O O . GLY A 1 110 ? 19.975 5.297 -28.244 1.00 85.19 110 GLY A O 1
ATOM 802 N N . ILE A 1 111 ? 21.632 3.798 -28.429 1.00 87.12 111 ILE A N 1
ATOM 803 C CA . ILE A 1 111 ? 20.960 2.804 -27.574 1.00 87.12 111 ILE A CA 1
ATOM 804 C C . ILE A 1 111 ? 20.930 3.296 -26.112 1.00 87.12 111 ILE A C 1
ATOM 806 O O . ILE A 1 111 ? 21.983 3.417 -25.481 1.00 87.12 111 ILE A O 1
ATOM 810 N N . PRO A 1 112 ? 19.745 3.502 -25.504 1.00 84.88 112 PRO A N 1
ATOM 811 C CA . PRO A 1 112 ? 19.623 4.081 -24.167 1.00 84.88 112 PRO A CA 1
ATOM 812 C C . PRO A 1 112 ? 19.808 3.033 -23.052 1.00 84.88 112 PRO A C 1
ATOM 814 O O . PRO A 1 112 ? 18.939 2.856 -22.199 1.00 84.88 112 PRO A O 1
ATOM 817 N N . ILE A 1 113 ? 20.952 2.339 -23.020 1.00 87.19 113 ILE A N 1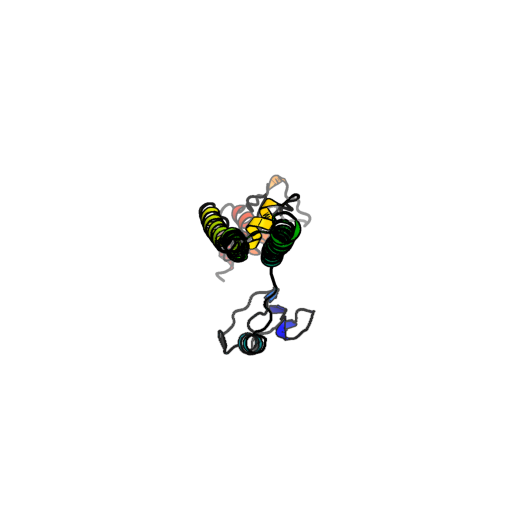
ATOM 818 C CA . ILE A 1 113 ? 21.242 1.258 -22.049 1.00 87.19 113 ILE A CA 1
ATOM 819 C C . ILE A 1 113 ? 21.175 1.764 -20.597 1.00 87.19 113 ILE A C 1
ATOM 821 O O . ILE A 1 113 ? 20.775 1.038 -19.689 1.00 87.19 113 ILE A O 1
ATOM 825 N N . ALA A 1 114 ? 21.533 3.029 -20.369 1.00 87.75 114 ALA A N 1
ATOM 826 C CA . ALA A 1 114 ? 21.539 3.628 -19.039 1.00 87.75 114 ALA A CA 1
ATOM 827 C C . ALA A 1 114 ? 20.136 3.958 -18.500 1.00 87.75 114 ALA A C 1
ATOM 829 O O . ALA A 1 114 ? 19.959 4.025 -17.284 1.00 87.75 114 ALA A O 1
ATOM 830 N N . MET A 1 115 ? 19.135 4.163 -19.365 1.00 87.25 115 MET A N 1
ATOM 831 C CA . MET A 1 115 ? 17.820 4.670 -18.951 1.00 87.25 115 MET A CA 1
ATOM 832 C C . MET A 1 115 ? 17.102 3.738 -17.953 1.00 87.25 115 MET A C 1
ATOM 834 O O . MET A 1 115 ? 16.704 4.238 -16.897 1.00 87.25 115 MET A O 1
ATOM 838 N N . PRO A 1 116 ? 16.964 2.416 -18.199 1.00 86.25 116 PRO A N 1
ATOM 839 C CA . PRO A 1 116 ? 16.347 1.498 -17.236 1.00 86.25 116 PRO A CA 1
ATOM 840 C C . PRO A 1 116 ? 17.011 1.537 -15.858 1.00 86.25 116 PRO A C 1
ATOM 842 O O . PRO A 1 116 ? 16.335 1.598 -14.831 1.00 86.25 116 PRO A O 1
ATOM 845 N N . THR A 1 117 ? 18.345 1.541 -15.842 1.00 90.06 117 THR A N 1
ATOM 846 C CA . THR A 1 117 ? 19.143 1.506 -14.614 1.00 90.06 117 THR A CA 1
ATOM 847 C C . THR A 1 117 ? 18.997 2.798 -13.823 1.00 90.06 117 THR A C 1
ATOM 849 O O . THR A 1 117 ? 18.739 2.751 -12.622 1.00 90.06 117 THR A O 1
ATOM 852 N N . VAL A 1 118 ? 19.111 3.952 -14.488 1.00 91.50 118 VAL A N 1
ATOM 853 C CA . VAL A 1 118 ? 18.981 5.262 -13.836 1.00 91.50 118 VAL A CA 1
ATOM 854 C C . VAL A 1 118 ? 17.596 5.409 -13.216 1.00 91.50 118 VAL A C 1
ATOM 856 O O . VAL A 1 118 ? 17.500 5.727 -12.035 1.00 91.50 118 VAL A O 1
ATOM 859 N N . LEU A 1 119 ? 16.529 5.093 -13.957 1.00 88.25 119 LEU A N 1
ATOM 860 C CA . LEU A 1 119 ? 15.165 5.182 -13.431 1.00 88.25 119 LEU A CA 1
ATOM 861 C C . LEU A 1 119 ? 14.940 4.237 -12.243 1.00 88.25 119 LEU A C 1
ATOM 863 O O . LEU A 1 119 ? 14.372 4.653 -11.233 1.00 88.25 119 LEU A O 1
ATOM 867 N N . SER A 1 120 ? 15.430 2.995 -12.322 1.00 87.31 120 SER A N 1
ATOM 868 C CA . SER A 1 120 ? 15.319 2.032 -11.221 1.00 87.31 120 SER A CA 1
ATOM 869 C C . SER A 1 120 ? 16.034 2.516 -9.957 1.00 87.31 120 SER A C 1
ATOM 871 O O . SER A 1 120 ? 15.496 2.389 -8.857 1.00 87.31 120 SER A O 1
ATOM 873 N N . VAL A 1 121 ? 17.234 3.087 -10.096 1.00 92.19 121 VAL A N 1
ATOM 874 C CA . VAL A 1 121 ? 17.997 3.636 -8.965 1.00 92.19 121 VAL A CA 1
ATOM 875 C C . VAL A 1 121 ? 17.295 4.865 -8.389 1.00 92.19 121 VAL A C 1
ATOM 877 O O . VAL A 1 121 ? 17.153 4.972 -7.171 1.00 92.19 121 VAL A O 1
ATOM 880 N N . THR A 1 122 ? 16.789 5.765 -9.234 1.00 92.12 122 THR A N 1
ATOM 881 C CA . THR A 1 122 ? 16.029 6.941 -8.789 1.00 92.12 122 THR A CA 1
ATOM 882 C C . THR A 1 122 ? 14.780 6.542 -8.002 1.00 92.12 122 THR A C 1
ATOM 884 O O . THR A 1 122 ? 14.526 7.119 -6.946 1.00 92.12 122 THR A O 1
ATOM 887 N N . MET A 1 123 ? 14.035 5.525 -8.448 1.00 90.69 123 MET A N 1
ATOM 888 C CA . MET A 1 123 ? 12.871 5.008 -7.718 1.00 90.69 123 MET A CA 1
ATOM 889 C C . MET A 1 123 ? 13.248 4.368 -6.381 1.00 90.69 123 MET A C 1
ATOM 891 O O . MET A 1 123 ? 12.563 4.597 -5.386 1.00 90.69 123 MET A O 1
ATOM 895 N N . ALA A 1 124 ? 14.348 3.613 -6.326 1.00 90.56 124 ALA A N 1
ATOM 896 C CA . ALA A 1 124 ? 14.833 3.017 -5.082 1.00 90.56 124 ALA A CA 1
ATOM 897 C C . ALA A 1 124 ? 15.237 4.091 -4.056 1.00 90.56 124 ALA A C 1
ATOM 899 O O . ALA A 1 124 ? 14.838 4.033 -2.892 1.00 90.56 124 ALA A O 1
ATOM 900 N N . ILE A 1 125 ? 15.966 5.121 -4.497 1.00 93.69 125 ILE A N 1
ATOM 901 C CA . ILE A 1 125 ? 16.337 6.263 -3.650 1.00 93.69 125 ILE A CA 1
ATOM 902 C C . ILE A 1 125 ? 15.085 7.044 -3.220 1.00 93.69 125 ILE A C 1
ATOM 904 O O . ILE A 1 125 ? 14.973 7.432 -2.057 1.00 93.69 125 ILE A O 1
ATOM 908 N N . GLY A 1 126 ? 14.126 7.251 -4.127 1.00 92.56 126 GLY A N 1
ATOM 909 C CA . GLY A 1 126 ? 12.848 7.904 -3.832 1.00 92.56 126 GLY A CA 1
ATOM 910 C C . GLY A 1 126 ? 12.035 7.147 -2.781 1.00 92.56 126 GLY A C 1
ATOM 911 O O . GLY A 1 126 ? 11.578 7.742 -1.809 1.00 92.56 126 GLY A O 1
ATOM 912 N N . SER A 1 127 ? 11.939 5.823 -2.919 1.00 93.00 127 SER A N 1
ATOM 913 C CA . SER A 1 127 ? 11.304 4.924 -1.951 1.00 93.00 127 SER A CA 1
ATOM 914 C C . SER A 1 127 ? 11.961 5.023 -0.571 1.00 93.00 127 SER A C 1
ATOM 916 O O . SER A 1 127 ? 11.263 5.165 0.435 1.00 93.00 127 SER A O 1
ATOM 918 N N . HIS A 1 128 ? 13.297 5.048 -0.520 1.00 93.06 128 HIS A N 1
ATOM 919 C CA . HIS A 1 128 ? 14.030 5.223 0.731 1.00 93.06 128 HIS A CA 1
ATOM 920 C C . HIS A 1 128 ? 13.742 6.581 1.389 1.00 93.06 128 HIS A C 1
ATOM 922 O O . HIS A 1 128 ? 13.477 6.640 2.589 1.00 93.06 128 HIS A O 1
ATOM 928 N N . ARG A 1 129 ? 13.727 7.671 0.611 1.00 94.31 129 ARG A N 1
ATOM 929 C CA . ARG A 1 129 ? 13.389 9.012 1.119 1.00 94.31 129 ARG A CA 1
ATOM 930 C C . ARG A 1 129 ? 11.955 9.098 1.639 1.00 94.31 129 ARG A C 1
ATOM 932 O O . ARG A 1 129 ? 11.742 9.675 2.699 1.00 94.31 129 ARG A O 1
ATOM 939 N N . LEU A 1 130 ? 10.988 8.497 0.945 1.00 94.94 130 LEU A N 1
ATOM 940 C CA . LEU A 1 130 ? 9.598 8.427 1.415 1.00 94.94 130 LEU A CA 1
ATOM 941 C C . LEU A 1 130 ? 9.493 7.650 2.731 1.00 94.94 130 LEU A C 1
ATOM 943 O O . LEU A 1 130 ? 8.806 8.088 3.651 1.00 94.94 130 LEU A O 1
ATOM 947 N N . SER A 1 131 ? 10.250 6.559 2.870 1.00 94.06 131 SER A N 1
ATOM 948 C CA . SER A 1 131 ? 10.298 5.802 4.122 1.00 94.06 131 SER A CA 1
ATOM 949 C C . SER A 1 131 ? 10.855 6.633 5.279 1.00 94.06 131 SER A C 1
ATOM 951 O O . SER A 1 131 ? 10.349 6.522 6.392 1.00 94.06 131 SER A O 1
ATOM 953 N N . GLN A 1 132 ? 11.860 7.480 5.035 1.00 95.31 132 GLN A N 1
ATOM 954 C CA . GLN A 1 132 ? 12.379 8.415 6.043 1.00 95.31 132 GLN A CA 1
ATOM 955 C C . GLN A 1 132 ? 11.352 9.492 6.437 1.00 95.31 132 GLN A C 1
ATOM 9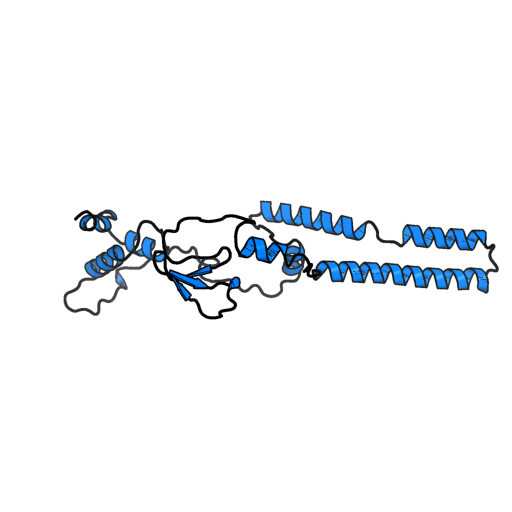57 O O . GLN A 1 132 ? 11.424 10.027 7.538 1.00 95.31 132 GLN A O 1
ATOM 962 N N . GLN A 1 133 ? 10.380 9.782 5.569 1.00 94.31 133 GLN A N 1
ATOM 963 C CA . GLN A 1 133 ? 9.254 10.685 5.837 1.00 94.31 133 GLN A CA 1
ATOM 964 C C . GLN A 1 133 ? 8.039 9.970 6.460 1.00 94.31 133 GLN A C 1
ATOM 966 O O . GLN A 1 133 ? 6.996 10.589 6.651 1.00 94.31 133 GLN A O 1
ATOM 971 N N . GLY A 1 134 ? 8.153 8.675 6.781 1.00 93.25 134 GLY A N 1
ATOM 972 C CA . GLY A 1 134 ? 7.078 7.883 7.387 1.00 93.25 134 GLY A CA 1
ATOM 973 C C . GLY A 1 134 ? 6.121 7.213 6.392 1.00 93.25 134 GLY A C 1
ATOM 974 O O . GLY A 1 134 ? 5.145 6.603 6.820 1.00 93.25 134 GLY A O 1
ATOM 975 N N . ALA A 1 135 ? 6.392 7.272 5.083 1.00 92.94 135 ALA A N 1
ATOM 976 C CA . ALA A 1 135 ? 5.584 6.630 4.045 1.00 92.94 135 ALA A CA 1
ATOM 977 C C . ALA A 1 135 ? 6.298 5.403 3.448 1.00 92.94 135 ALA A C 1
ATOM 979 O O . ALA A 1 135 ? 7.295 5.518 2.735 1.00 92.94 135 ALA A O 1
ATOM 980 N N . ILE A 1 136 ? 5.771 4.201 3.698 1.00 92.38 136 ILE A N 1
ATOM 981 C CA . ILE A 1 136 ? 6.355 2.950 3.189 1.00 92.38 136 ILE A CA 1
ATOM 982 C C . ILE A 1 136 ? 5.756 2.610 1.820 1.00 92.38 136 ILE A C 1
ATOM 984 O O . ILE A 1 136 ? 4.571 2.299 1.696 1.00 92.38 136 ILE A O 1
ATOM 988 N N . THR A 1 137 ? 6.588 2.610 0.778 1.00 87.88 137 THR A N 1
ATOM 989 C CA . THR A 1 137 ? 6.162 2.248 -0.582 1.00 87.88 137 THR A CA 1
ATOM 990 C C . THR A 1 137 ? 6.305 0.742 -0.821 1.00 87.88 137 THR A C 1
ATOM 992 O O . THR A 1 137 ? 7.398 0.212 -0.987 1.00 87.88 137 THR A O 1
ATOM 995 N N . LYS A 1 138 ? 5.179 0.016 -0.861 1.00 85.00 138 LYS A N 1
ATOM 996 C CA . LYS A 1 138 ? 5.169 -1.440 -1.124 1.00 85.00 138 LYS A CA 1
ATOM 997 C C . LYS A 1 138 ? 5.464 -1.793 -2.591 1.00 85.00 138 LYS A C 1
ATOM 999 O O . LYS A 1 138 ? 5.910 -2.897 -2.886 1.00 85.00 138 LYS A O 1
ATOM 1004 N N . ARG A 1 139 ? 5.176 -0.873 -3.516 1.00 81.56 139 ARG A N 1
ATOM 1005 C CA . ARG A 1 139 ? 5.402 -1.009 -4.963 1.00 81.56 139 ARG A CA 1
ATOM 1006 C C . ARG A 1 139 ? 6.165 0.218 -5.447 1.00 81.56 139 ARG A C 1
ATOM 1008 O O . ARG A 1 139 ? 5.708 1.327 -5.197 1.00 81.56 139 ARG A O 1
ATOM 1015 N N . MET A 1 140 ? 7.280 0.036 -6.159 1.00 78.38 140 MET A N 1
ATOM 1016 C CA . MET A 1 140 ? 8.063 1.171 -6.682 1.00 78.38 140 MET A CA 1
ATOM 1017 C C . MET A 1 140 ? 7.254 2.018 -7.680 1.00 78.38 140 MET A C 1
ATOM 1019 O O . MET A 1 140 ? 7.386 3.237 -7.696 1.00 78.38 140 MET A O 1
ATOM 1023 N N . THR A 1 141 ? 6.341 1.392 -8.435 1.00 80.56 141 THR A N 1
ATOM 1024 C CA . THR A 1 141 ? 5.424 2.081 -9.363 1.00 80.56 141 THR A CA 1
ATOM 1025 C C . THR A 1 141 ? 4.441 3.021 -8.666 1.00 80.56 141 THR A C 1
ATOM 1027 O O . THR A 1 141 ? 3.923 3.931 -9.301 1.00 80.56 141 THR A O 1
ATOM 1030 N N . ALA A 1 142 ? 4.211 2.858 -7.358 1.00 84.00 142 ALA A N 1
ATOM 1031 C CA . ALA A 1 142 ? 3.315 3.737 -6.610 1.00 84.00 142 ALA A CA 1
ATOM 1032 C C . ALA A 1 142 ? 3.832 5.185 -6.547 1.00 84.00 142 ALA A C 1
ATOM 1034 O O . ALA A 1 142 ? 3.042 6.101 -6.361 1.00 84.00 142 ALA A O 1
ATOM 1035 N N . ILE A 1 143 ? 5.144 5.401 -6.709 1.00 88.06 143 ILE A N 1
ATOM 1036 C CA . ILE A 1 143 ? 5.740 6.745 -6.732 1.00 88.06 143 ILE A CA 1
ATOM 1037 C C . ILE A 1 143 ? 5.279 7.519 -7.979 1.00 88.06 143 ILE A C 1
ATOM 1039 O O . ILE A 1 143 ? 4.962 8.699 -7.881 1.00 88.06 143 ILE A O 1
ATOM 1043 N N . GLU A 1 144 ? 5.203 6.852 -9.134 1.00 84.38 144 GLU A N 1
ATOM 1044 C CA . GLU A 1 144 ? 4.698 7.438 -10.385 1.00 84.38 144 GLU A CA 1
ATOM 1045 C C . GLU A 1 144 ? 3.192 7.715 -10.290 1.00 84.38 144 GLU A C 1
ATOM 1047 O O . GLU A 1 144 ? 2.746 8.819 -10.590 1.00 84.38 144 GLU A O 1
ATOM 1052 N N . GLU A 1 145 ? 2.421 6.738 -9.802 1.00 85.00 145 GLU A N 1
ATOM 1053 C CA . GLU A 1 145 ? 0.970 6.874 -9.607 1.00 85.00 145 GLU A CA 1
ATOM 1054 C C . GLU A 1 145 ? 0.630 8.027 -8.647 1.00 85.00 145 GLU A C 1
ATOM 1056 O O . GLU A 1 145 ? -0.309 8.779 -8.888 1.00 85.00 145 GLU A O 1
ATOM 1061 N N . MET A 1 146 ? 1.423 8.210 -7.585 1.00 87.81 146 MET A N 1
ATOM 1062 C CA . MET A 1 146 ? 1.263 9.317 -6.640 1.00 87.81 146 MET A CA 1
ATOM 1063 C C . MET A 1 146 ? 1.608 10.676 -7.263 1.00 87.81 146 MET A C 1
ATOM 1065 O O . MET A 1 146 ? 0.964 11.669 -6.938 1.00 87.81 146 MET A O 1
ATOM 1069 N N . ALA A 1 147 ? 2.599 10.736 -8.160 1.00 87.69 147 ALA A N 1
ATOM 1070 C CA . ALA A 1 147 ? 2.970 11.973 -8.849 1.00 87.69 147 ALA A CA 1
ATOM 1071 C C . ALA A 1 147 ? 1.890 12.453 -9.836 1.00 87.69 147 ALA A C 1
ATOM 1073 O O . ALA A 1 147 ? 1.756 13.655 -10.047 1.00 87.69 147 ALA A O 1
ATOM 1074 N N . GLY A 1 148 ? 1.119 11.528 -10.419 1.00 86.38 148 GLY A N 1
ATOM 1075 C CA . GLY A 1 148 ? -0.018 11.821 -11.298 1.00 86.38 148 GLY A CA 1
ATOM 1076 C C . GLY A 1 148 ? -1.377 11.854 -10.590 1.00 86.38 148 GLY A C 1
ATOM 1077 O O . GLY A 1 148 ? -2.404 11.726 -11.250 1.00 86.38 148 GLY A O 1
ATOM 1078 N N . MET A 1 149 ? -1.410 11.939 -9.258 1.00 91.81 149 MET A N 1
ATOM 1079 C CA . MET A 1 149 ? -2.657 11.884 -8.497 1.00 91.81 149 MET A CA 1
ATOM 1080 C C . MET A 1 149 ? -3.401 13.226 -8.541 1.00 91.81 149 MET A C 1
ATOM 1082 O O . MET A 1 149 ? -2.968 14.196 -7.924 1.00 91.81 149 MET A O 1
ATOM 1086 N N . ASP A 1 150 ? -4.570 13.247 -9.183 1.00 95.56 150 ASP A N 1
ATOM 1087 C CA . ASP A 1 150 ? -5.441 14.433 -9.227 1.00 95.56 150 ASP A CA 1
ATOM 1088 C C . ASP A 1 150 ? -6.455 14.490 -8.072 1.00 95.56 150 ASP A C 1
ATOM 1090 O O . ASP A 1 150 ? -6.865 15.567 -7.636 1.00 95.56 150 ASP A O 1
ATOM 1094 N N . VAL A 1 151 ? -6.887 13.328 -7.568 1.00 95.56 151 VAL A N 1
ATOM 1095 C CA . VAL A 1 151 ? -7.920 13.219 -6.526 1.00 95.56 151 VAL A CA 1
ATOM 1096 C C . VAL A 1 151 ? -7.451 12.290 -5.414 1.00 95.56 151 VAL A C 1
ATOM 1098 O O . VAL A 1 151 ? -7.188 11.111 -5.644 1.00 95.56 151 VAL A O 1
ATOM 1101 N N . LEU A 1 152 ? -7.408 12.819 -4.188 1.00 93.56 152 LEU A N 1
ATOM 1102 C CA . LEU A 1 152 ? -7.135 12.057 -2.973 1.00 93.56 152 LEU A CA 1
ATOM 1103 C C . LEU A 1 152 ? -8.433 11.843 -2.187 1.00 93.56 152 LEU A C 1
ATOM 1105 O O . LEU A 1 152 ? -8.921 12.743 -1.502 1.00 93.56 152 LEU A O 1
ATOM 1109 N N . CYS A 1 153 ? -8.975 10.630 -2.250 1.00 93.81 153 CYS A N 1
ATOM 1110 C CA . CYS A 1 153 ? -10.071 10.212 -1.382 1.00 93.81 153 CYS A CA 1
ATOM 1111 C C . CYS A 1 153 ? -9.503 9.825 -0.011 1.00 93.81 153 CYS A C 1
ATOM 1113 O O . CYS A 1 153 ? -8.928 8.749 0.141 1.00 93.81 153 CYS A O 1
ATOM 1115 N N . SER A 1 154 ? -9.649 10.709 0.974 1.00 93.81 154 SER A N 1
ATOM 1116 C CA . SER A 1 154 ? -9.206 10.460 2.348 1.00 93.81 154 SER A CA 1
ATOM 1117 C C . SER A 1 154 ? -10.350 9.914 3.199 1.00 93.81 154 SER A C 1
ATOM 1119 O O . SER A 1 154 ? -11.468 10.433 3.140 1.00 93.81 154 SER A O 1
ATOM 1121 N N . ASP A 1 155 ? -10.075 8.887 4.001 1.00 92.69 155 ASP A N 1
ATOM 1122 C CA . ASP A 1 155 ? -11.043 8.392 4.978 1.00 92.69 155 ASP A CA 1
ATOM 1123 C C . ASP A 1 155 ? -11.162 9.369 6.161 1.00 92.69 155 ASP A C 1
ATOM 1125 O O . ASP A 1 155 ? -10.186 9.954 6.631 1.00 92.69 155 ASP A O 1
ATOM 1129 N N . LYS A 1 156 ? -12.367 9.571 6.690 1.00 93.12 156 LYS A N 1
ATOM 1130 C CA . LYS A 1 156 ? -12.561 10.477 7.829 1.00 93.12 156 LYS A CA 1
ATOM 1131 C C . LYS A 1 156 ? -12.019 9.856 9.113 1.00 93.12 156 LYS A C 1
ATOM 1133 O O . LYS A 1 156 ? -11.274 10.500 9.862 1.00 93.12 156 LYS A O 1
ATOM 1138 N N . THR A 1 157 ? -12.435 8.628 9.399 1.00 84.69 157 THR A N 1
ATOM 1139 C CA . THR A 1 157 ? -12.088 7.942 10.644 1.00 84.69 157 THR A CA 1
ATOM 1140 C C . THR A 1 157 ? -10.686 7.362 10.509 1.00 84.69 157 THR A C 1
ATOM 1142 O O . THR A 1 157 ? -10.386 6.672 9.546 1.00 84.69 157 THR A O 1
ATOM 1145 N N . GLY A 1 158 ? -9.789 7.695 11.436 1.00 81.00 158 GLY A N 1
ATOM 1146 C CA . GLY A 1 158 ? -8.412 7.188 11.420 1.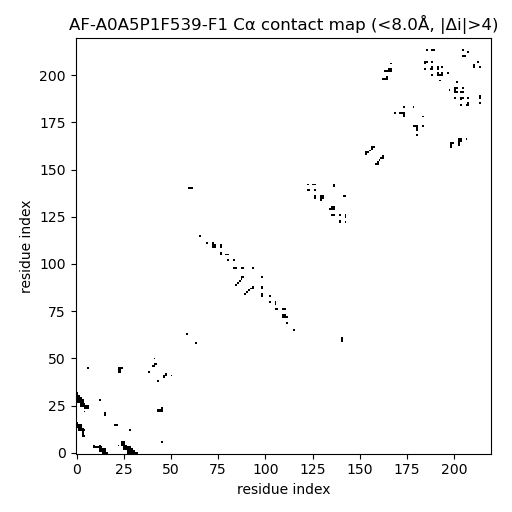00 81.00 158 GLY A CA 1
ATOM 1147 C C . GLY A 1 158 ? -7.441 7.878 10.449 1.00 81.00 158 GLY A C 1
ATOM 1148 O O . GLY A 1 158 ? -6.245 7.638 10.578 1.00 81.00 158 GLY A O 1
ATOM 1149 N N . THR A 1 159 ? -7.901 8.760 9.543 1.00 88.25 159 THR A N 1
ATOM 1150 C CA . THR A 1 159 ? -7.004 9.639 8.751 1.00 88.25 159 THR A CA 1
ATOM 1151 C C . THR A 1 159 ? -7.213 11.121 9.071 1.00 88.25 159 THR A C 1
ATOM 1153 O O . THR A 1 159 ? -6.285 11.781 9.527 1.00 88.25 159 THR A O 1
ATOM 1156 N N . LEU A 1 160 ? -8.423 11.667 8.887 1.00 91.00 160 LEU A N 1
ATOM 1157 C CA . LEU A 1 160 ? -8.694 13.088 9.183 1.00 91.00 160 LEU A CA 1
ATOM 1158 C C . LEU A 1 160 ? -8.948 13.369 10.670 1.00 91.00 160 LEU A C 1
ATOM 1160 O O . LEU A 1 160 ? -8.795 14.499 11.131 1.00 91.00 160 LEU A O 1
ATOM 1164 N N . THR A 1 161 ? -9.391 12.360 11.415 1.00 90.69 161 THR A N 1
ATOM 1165 C CA . THR A 1 161 ? -9.758 12.482 12.829 1.00 90.69 161 THR A CA 1
ATOM 1166 C C . THR A 1 161 ? -8.749 11.764 13.717 1.00 90.69 161 THR A C 1
ATOM 1168 O O . THR A 1 161 ? -8.192 10.738 13.340 1.00 90.69 161 THR A O 1
ATOM 1171 N N . LEU A 1 162 ? -8.554 12.270 14.939 1.00 86.62 162 LEU A N 1
ATOM 1172 C CA . LEU A 1 162 ? -7.582 11.735 15.905 1.00 86.62 162 LEU A CA 1
ATOM 1173 C C . LEU A 1 162 ? -7.953 10.359 16.485 1.00 86.62 162 LEU A C 1
ATOM 1175 O O . LEU A 1 162 ? -7.248 9.875 17.365 1.00 86.62 162 LEU A O 1
ATOM 1179 N N . ASN A 1 163 ? -9.079 9.773 16.061 1.00 85.31 163 ASN A N 1
ATOM 1180 C CA . ASN A 1 163 ? -9.668 8.566 16.645 1.00 85.31 163 ASN A CA 1
ATOM 1181 C C . ASN A 1 163 ? -9.749 8.617 18.190 1.00 85.31 163 ASN A C 1
ATOM 1183 O O . ASN A 1 163 ? -9.623 7.608 18.873 1.00 85.31 163 ASN A O 1
ATOM 1187 N N . LYS A 1 164 ? -9.920 9.826 18.744 1.00 85.56 164 LYS A N 1
ATOM 1188 C CA . LYS A 1 164 ? -10.103 10.103 20.172 1.00 85.56 164 LYS A CA 1
ATOM 1189 C C . LYS A 1 164 ? -11.503 10.648 20.356 1.00 85.56 164 LYS A C 1
ATOM 1191 O O . LYS A 1 164 ? -11.752 11.827 20.108 1.00 85.56 164 LYS A O 1
ATOM 1196 N N . LEU A 1 165 ? -12.416 9.757 20.708 1.00 87.94 165 LEU A N 1
ATOM 1197 C CA . LEU A 1 165 ? -13.813 10.099 20.913 1.00 87.94 165 LEU A CA 1
ATOM 1198 C C . LEU A 1 165 ? -14.000 10.639 22.334 1.00 87.94 165 LEU A C 1
ATOM 1200 O O . LEU A 1 165 ? -13.348 10.197 23.276 1.00 87.94 165 LEU A O 1
ATOM 1204 N N . SER A 1 166 ? -14.894 11.607 22.479 1.00 87.19 166 SER A N 1
ATOM 1205 C CA . SER A 1 166 ? -15.343 12.135 23.763 1.00 87.19 166 SER A CA 1
ATOM 1206 C C . SER A 1 166 ? -16.851 12.338 23.699 1.00 87.19 166 SER A C 1
ATOM 1208 O O . SER A 1 166 ? -17.401 12.625 22.634 1.00 87.19 166 SER A O 1
ATOM 1210 N N . VAL A 1 167 ? -17.531 12.162 24.829 1.00 89.00 167 VAL A N 1
ATOM 1211 C CA . VAL A 1 167 ? -18.972 12.414 24.928 1.00 89.00 167 VAL A 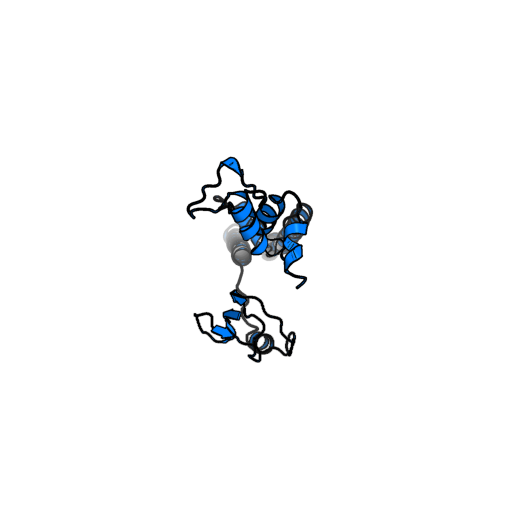CA 1
ATOM 1212 C C . VAL A 1 167 ? -19.211 13.368 26.081 1.00 89.00 167 VAL A C 1
ATOM 1214 O O . VAL A 1 167 ? -18.641 13.223 27.162 1.00 89.00 167 VAL A O 1
ATOM 1217 N N . ASP A 1 168 ? -20.066 14.350 25.832 1.00 89.62 168 ASP A N 1
ATOM 1218 C CA . ASP A 1 168 ? -20.565 15.256 26.853 1.00 89.62 168 ASP A CA 1
ATOM 1219 C C . ASP A 1 168 ? -21.750 14.600 27.575 1.00 89.62 168 ASP A C 1
ATOM 1221 O O . ASP A 1 168 ? -22.806 14.367 26.977 1.00 89.62 168 ASP A O 1
ATOM 1225 N N . LYS A 1 169 ? -21.585 14.315 28.873 1.00 84.88 169 LYS A N 1
ATOM 1226 C CA . LYS A 1 169 ? -22.621 13.693 29.713 1.00 84.88 169 LYS A CA 1
ATOM 1227 C C . LYS A 1 169 ? -23.924 14.496 29.746 1.00 84.88 169 LYS A C 1
ATOM 1229 O O . LYS A 1 169 ? -25.000 13.919 29.917 1.00 84.88 169 LYS A O 1
ATOM 1234 N N . ASN A 1 170 ? -23.862 15.814 29.553 1.00 87.56 170 ASN A N 1
ATOM 1235 C CA . ASN A 1 170 ? -25.053 16.661 29.571 1.00 87.56 170 ASN A CA 1
ATOM 1236 C C . ASN A 1 170 ? -25.984 16.366 28.390 1.00 87.56 170 ASN A C 1
ATOM 1238 O O . ASN A 1 170 ? -27.202 16.435 28.554 1.00 87.56 170 ASN A O 1
ATOM 1242 N N . LEU A 1 171 ? -25.420 15.959 27.250 1.00 91.19 171 LEU A N 1
ATOM 1243 C CA . LEU A 1 171 ? -26.151 15.650 26.019 1.00 91.19 171 LEU A CA 1
ATOM 1244 C C . LEU A 1 171 ? -26.730 14.227 25.986 1.00 91.19 171 LEU A C 1
ATOM 1246 O O . LEU A 1 171 ? -27.437 13.881 25.046 1.00 91.19 171 LEU A O 1
ATOM 1250 N N . ILE A 1 172 ? -26.451 13.391 26.993 1.00 90.19 172 ILE A N 1
ATOM 1251 C CA . ILE A 1 172 ? -26.997 12.030 27.061 1.00 90.19 172 ILE A CA 1
ATOM 1252 C C . ILE A 1 172 ? -28.494 12.099 27.384 1.00 90.19 172 ILE A C 1
ATOM 1254 O O . ILE A 1 172 ? -28.882 12.647 28.418 1.00 90.19 172 ILE A O 1
ATOM 1258 N N . GLU A 1 173 ? -29.325 11.501 26.533 1.00 91.31 173 GLU A N 1
ATOM 1259 C CA . GLU A 1 173 ? -30.759 11.310 26.768 1.00 91.31 173 GLU A CA 1
ATOM 1260 C C . GLU A 1 173 ? -31.054 9.856 27.157 1.00 91.31 173 GLU A C 1
ATOM 1262 O O . GLU A 1 173 ? -30.534 8.919 26.550 1.00 91.31 173 GLU A O 1
ATOM 1267 N N . VAL A 1 174 ? -31.892 9.658 28.181 1.00 91.31 174 VAL A N 1
ATOM 1268 C CA . VAL A 1 174 ? -32.256 8.329 28.698 1.00 91.31 174 VAL A CA 1
ATOM 1269 C C . VAL A 1 174 ? -33.738 8.079 28.454 1.00 91.31 174 VAL A C 1
ATOM 1271 O O . VAL A 1 174 ? -34.593 8.808 28.950 1.00 91.31 174 VAL A O 1
ATOM 1274 N N . PHE A 1 175 ? -34.042 7.023 27.700 1.00 91.06 175 PHE A N 1
ATOM 1275 C CA . PHE A 1 175 ? -35.417 6.670 27.325 1.00 91.06 175 PHE A CA 1
ATOM 1276 C C . PHE A 1 175 ? -36.078 5.670 28.288 1.00 91.06 175 PHE A C 1
ATOM 1278 O O . PHE A 1 175 ? -37.303 5.547 28.319 1.00 91.06 175 PHE A O 1
ATOM 1285 N N . ALA A 1 176 ? -35.287 4.949 29.086 1.00 90.06 176 ALA A N 1
ATOM 1286 C CA . ALA A 1 176 ? -35.785 3.984 30.060 1.00 90.06 176 ALA A CA 1
ATOM 1287 C C . ALA A 1 176 ? -36.212 4.678 31.364 1.00 90.06 176 ALA A C 1
ATOM 1289 O O . ALA A 1 176 ? -35.451 5.440 31.959 1.00 90.06 176 ALA A O 1
ATOM 1290 N N . LYS A 1 177 ? -37.434 4.400 31.836 1.00 87.50 177 LYS A N 1
ATOM 1291 C CA . LYS A 1 177 ? -37.957 4.975 33.086 1.00 87.50 177 LYS A CA 1
ATOM 1292 C C . LYS A 1 177 ? -37.192 4.426 34.294 1.00 87.50 177 LYS A C 1
ATOM 1294 O O . LYS A 1 177 ? -37.070 3.215 34.438 1.00 87.50 177 LYS A O 1
ATOM 1299 N N . GLY A 1 178 ? -36.752 5.319 35.182 1.00 86.25 178 GLY A N 1
ATOM 1300 C CA . GLY A 1 178 ? -36.077 4.960 36.436 1.00 86.25 178 GLY A CA 1
ATOM 1301 C C . GLY A 1 178 ? -34.573 4.694 36.316 1.00 86.25 178 GLY A C 1
ATOM 1302 O O . GLY A 1 178 ? -33.980 4.249 37.292 1.00 86.25 178 GLY A O 1
ATOM 1303 N N . ILE A 1 179 ? -33.964 4.963 35.156 1.00 89.56 179 ILE A N 1
ATOM 1304 C CA . ILE A 1 179 ? -32.513 4.876 34.949 1.00 89.56 179 ILE A CA 1
ATOM 1305 C C . ILE A 1 179 ? -31.952 6.297 34.840 1.00 89.56 179 ILE A C 1
ATOM 1307 O O . ILE A 1 179 ? -32.499 7.127 34.112 1.00 89.56 179 ILE A O 1
ATOM 1311 N N . ASP A 1 180 ? -30.882 6.588 35.573 1.00 89.81 180 ASP A N 1
ATOM 1312 C CA . ASP A 1 180 ? -30.148 7.850 35.485 1.00 89.81 180 ASP A CA 1
ATOM 1313 C C . ASP A 1 180 ? -29.034 7.785 34.423 1.00 89.81 180 ASP A C 1
ATOM 1315 O O . ASP A 1 180 ? -28.679 6.726 33.900 1.00 89.81 180 ASP A O 1
ATOM 1319 N N . LYS A 1 181 ? -28.477 8.947 34.069 1.00 88.81 181 LYS A N 1
ATOM 1320 C CA . LYS A 1 181 ? -27.420 9.031 33.048 1.00 88.81 181 LYS A CA 1
ATOM 1321 C C . LYS A 1 181 ? -26.162 8.266 33.469 1.00 88.81 181 LYS A C 1
ATOM 1323 O O . LYS A 1 181 ? -25.538 7.626 32.625 1.00 88.81 181 LYS A O 1
ATOM 1328 N N . ASP A 1 182 ? -25.817 8.296 34.754 1.00 86.81 182 ASP A N 1
ATOM 1329 C CA . ASP A 1 182 ? -24.616 7.638 35.269 1.00 86.81 182 ASP A CA 1
ATOM 1330 C C . ASP A 1 182 ? -24.737 6.107 35.232 1.00 86.81 182 ASP A C 1
ATOM 1332 O O . ASP A 1 182 ? -23.786 5.440 34.821 1.00 86.81 182 ASP A O 1
ATOM 1336 N N . THR A 1 183 ? -25.917 5.535 35.507 1.00 87.62 183 THR A N 1
ATOM 1337 C CA . THR A 1 183 ? -26.141 4.090 35.325 1.00 87.62 183 THR A CA 1
ATOM 1338 C C . THR A 1 183 ? -25.992 3.674 33.862 1.00 87.62 183 THR A C 1
ATOM 1340 O O . THR A 1 183 ? -25.423 2.617 33.589 1.00 87.62 183 THR A O 1
ATOM 1343 N N . VAL A 1 184 ? -26.443 4.491 32.900 1.00 90.31 184 VAL A N 1
ATOM 1344 C CA . VAL A 1 184 ? -26.266 4.191 31.464 1.00 90.31 184 VAL A CA 1
ATOM 1345 C C . VAL A 1 184 ? -24.786 4.174 31.080 1.00 90.31 184 VAL A C 1
ATOM 1347 O O . VAL A 1 184 ? -24.345 3.248 30.397 1.00 90.31 184 VAL A O 1
ATOM 1350 N N . VAL A 1 185 ? -24.008 5.157 31.541 1.00 89.62 185 VAL A N 1
ATOM 1351 C CA . VAL A 1 185 ? -22.557 5.209 31.292 1.00 89.62 185 VAL A CA 1
ATOM 1352 C C . VAL A 1 185 ? -21.857 4.002 31.918 1.00 89.62 185 VAL A C 1
ATOM 1354 O O . VAL A 1 185 ? -21.029 3.372 31.262 1.00 89.62 185 VAL A O 1
ATOM 1357 N N . LEU A 1 186 ? -22.233 3.616 33.140 1.00 88.19 186 LEU A N 1
ATOM 1358 C CA . LEU A 1 186 ? -21.683 2.437 33.810 1.00 88.19 186 LEU A CA 1
ATOM 1359 C C . LEU A 1 186 ? -22.008 1.136 33.062 1.00 88.19 186 LEU A C 1
ATOM 1361 O O . LEU A 1 186 ? -21.135 0.287 32.884 1.00 88.19 186 LEU A O 1
ATOM 1365 N N . MET A 1 187 ? -23.243 0.974 32.580 1.00 88.38 187 MET A N 1
ATOM 1366 C CA . MET A 1 187 ? -23.630 -0.180 31.760 1.00 88.38 187 MET A CA 1
ATOM 1367 C C . MET A 1 187 ? -22.844 -0.235 30.445 1.00 88.38 187 MET A C 1
ATOM 1369 O O . MET A 1 187 ? -22.381 -1.308 30.056 1.00 88.38 187 MET A O 1
ATOM 1373 N N . ALA A 1 188 ? -22.649 0.909 29.785 1.00 88.94 188 ALA A N 1
ATOM 1374 C CA . ALA A 1 188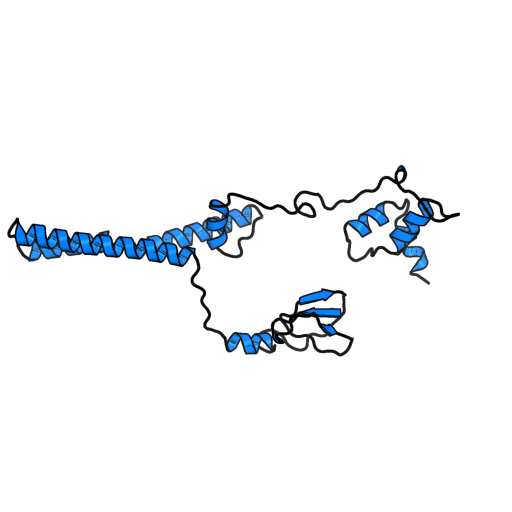 ? -21.861 0.998 28.559 1.00 88.94 188 ALA A CA 1
ATOM 1375 C C . ALA A 1 188 ? -20.380 0.658 28.808 1.00 88.94 188 ALA A C 1
ATOM 1377 O O . ALA A 1 188 ? -19.780 -0.101 28.044 1.00 88.94 188 ALA A O 1
ATOM 1378 N N . ALA A 1 189 ? -19.800 1.149 29.906 1.00 87.94 189 ALA A N 1
ATOM 1379 C CA . ALA A 1 189 ? -18.421 0.846 30.280 1.00 87.94 189 ALA A CA 1
ATOM 1380 C C . ALA A 1 189 ? -18.217 -0.646 30.576 1.00 87.94 189 ALA A C 1
ATOM 1382 O O . ALA A 1 189 ? -17.221 -1.220 30.140 1.00 87.94 189 ALA A O 1
ATOM 1383 N N . ARG A 1 190 ? -19.192 -1.303 31.219 1.00 85.88 190 ARG A N 1
ATOM 1384 C CA . ARG A 1 190 ? -19.172 -2.757 31.473 1.00 85.88 190 ARG A CA 1
ATOM 1385 C C . ARG A 1 190 ? -19.252 -3.603 30.204 1.00 85.88 190 ARG A C 1
ATOM 1387 O O . ARG A 1 190 ? -18.708 -4.706 30.164 1.00 85.88 190 ARG A O 1
ATOM 1394 N N . ALA A 1 191 ? -19.934 -3.102 29.176 1.00 87.69 191 ALA A N 1
ATOM 1395 C CA . ALA A 1 191 ? -19.987 -3.741 27.863 1.00 87.69 191 ALA A CA 1
ATOM 1396 C C . ALA A 1 191 ? -18.708 -3.515 27.032 1.00 87.69 191 ALA A C 1
ATOM 1398 O O . ALA A 1 191 ? -18.489 -4.228 26.053 1.00 87.69 191 ALA A O 1
ATOM 1399 N N . SER A 1 192 ? -17.866 -2.556 27.429 1.00 87.00 192 SER A N 1
ATOM 1400 C CA . SER A 1 192 ? -16.626 -2.196 26.738 1.00 87.00 192 SER A CA 1
ATOM 1401 C C . SER A 1 192 ? -15.472 -3.128 27.137 1.00 87.00 192 SER A C 1
ATOM 1403 O O . SER A 1 192 ? -15.355 -3.559 28.289 1.00 87.00 192 SER A O 1
ATOM 1405 N N . ARG A 1 193 ? -14.583 -3.455 26.194 1.00 80.31 193 ARG A N 1
ATOM 1406 C CA . ARG A 1 193 ? -13.397 -4.287 26.444 1.00 80.31 193 ARG A CA 1
ATOM 1407 C C . ARG A 1 193 ? -12.184 -3.413 26.759 1.00 80.31 193 ARG A C 1
ATOM 1409 O O . ARG A 1 193 ? -11.641 -2.748 25.886 1.00 80.31 193 ARG A O 1
ATOM 1416 N N . VAL A 1 194 ? -11.688 -3.495 27.993 1.00 70.06 194 VAL A N 1
ATOM 1417 C CA . VAL A 1 194 ? -10.493 -2.743 28.436 1.00 70.06 194 VAL A CA 1
ATOM 1418 C C . VAL A 1 194 ? -9.201 -3.248 27.767 1.00 70.06 194 VAL A C 1
ATOM 1420 O O . VAL A 1 194 ? -8.252 -2.494 27.584 1.00 70.06 194 VAL A O 1
ATOM 1423 N N . GLU A 1 195 ? -9.170 -4.519 27.363 1.00 70.81 195 GLU A N 1
ATOM 1424 C CA . GLU A 1 195 ? -7.973 -5.188 26.830 1.00 70.81 195 GLU A CA 1
ATOM 1425 C C . GLU A 1 195 ? -7.657 -4.820 25.373 1.00 70.81 195 GLU A C 1
ATOM 1427 O O . GLU A 1 195 ? -6.488 -4.717 25.015 1.00 70.81 195 GLU A O 1
ATOM 1432 N N . ASN A 1 196 ? -8.679 -4.600 24.535 1.00 68.06 196 ASN A N 1
ATOM 1433 C CA . ASN A 1 196 ? -8.505 -4.420 23.084 1.00 68.06 196 ASN A CA 1
ATOM 1434 C C . ASN A 1 196 ? -8.375 -2.942 22.657 1.00 68.06 196 ASN A C 1
ATOM 1436 O O . ASN A 1 196 ? -8.163 -2.664 21.482 1.00 68.06 196 ASN A O 1
ATOM 1440 N N . GLN A 1 197 ? -8.504 -2.008 23.612 1.00 67.56 197 GLN A N 1
ATOM 1441 C CA . GLN A 1 197 ? -8.311 -0.555 23.455 1.00 67.56 197 GLN A CA 1
ATOM 1442 C C . GLN A 1 197 ? -8.956 0.055 22.195 1.00 67.56 197 GLN A C 1
ATOM 1444 O O . GLN A 1 197 ? -8.361 0.905 21.530 1.00 67.56 197 GLN A O 1
ATOM 1449 N N . ASP A 1 198 ? -10.188 -0.346 21.864 1.00 83.44 198 ASP A N 1
ATOM 1450 C CA . ASP A 1 198 ? -10.950 0.333 20.813 1.00 83.44 198 ASP A CA 1
ATOM 1451 C C . ASP A 1 198 ? -11.191 1.800 21.223 1.00 83.44 198 ASP A C 1
ATOM 1453 O O . ASP A 1 198 ? -11.359 2.119 22.405 1.00 83.44 198 ASP A O 1
ATOM 1457 N N . ALA A 1 199 ? -11.190 2.719 20.260 1.00 84.69 199 ALA A N 1
ATOM 1458 C CA . ALA A 1 199 ? -11.368 4.146 20.496 1.00 84.69 199 ALA A CA 1
ATOM 1459 C C . ALA A 1 199 ? -12.721 4.467 21.148 1.00 84.69 199 ALA A C 1
ATOM 1461 O O . ALA A 1 199 ? -12.798 5.368 21.985 1.00 84.69 199 ALA A O 1
ATOM 1462 N N . ILE A 1 200 ? -13.778 3.726 20.787 1.00 88.06 200 ILE A N 1
ATOM 1463 C CA . ILE A 1 200 ? -15.111 3.870 21.393 1.00 88.06 200 ILE A CA 1
ATOM 1464 C C . ILE A 1 200 ? -15.090 3.347 22.830 1.00 88.06 200 ILE A C 1
ATOM 1466 O O . ILE A 1 200 ? -15.442 4.084 23.749 1.00 88.06 200 ILE A O 1
ATOM 1470 N N . ASP A 1 201 ? -14.621 2.115 23.030 1.00 87.81 201 ASP A N 1
ATOM 1471 C CA . ASP A 1 201 ? -14.540 1.476 24.348 1.00 87.81 201 ASP A CA 1
ATOM 1472 C C . ASP A 1 201 ? -13.717 2.327 25.325 1.00 87.81 201 ASP A C 1
ATOM 1474 O O . ASP A 1 201 ? -14.126 2.576 26.459 1.00 87.81 201 ASP A O 1
ATOM 1478 N N . THR A 1 202 ? -12.591 2.868 24.856 1.00 86.31 202 THR A N 1
ATOM 1479 C CA . THR A 1 202 ? -11.722 3.756 25.636 1.00 86.31 202 THR A CA 1
ATOM 1480 C C . THR A 1 202 ? -12.437 5.052 26.013 1.00 86.31 202 THR A C 1
ATOM 1482 O O . THR A 1 202 ? -12.338 5.500 27.157 1.00 86.31 202 THR A O 1
ATOM 1485 N N . ALA A 1 203 ? -13.185 5.656 25.087 1.00 88.12 203 ALA A N 1
ATOM 1486 C CA . ALA A 1 203 ? -13.936 6.879 25.351 1.00 88.12 203 ALA A CA 1
ATOM 1487 C C . ALA A 1 203 ? -15.013 6.672 26.424 1.00 88.12 203 ALA A C 1
ATOM 1489 O O . ALA A 1 203 ? -15.153 7.507 27.316 1.00 88.12 203 ALA A O 1
ATOM 1490 N N . ILE A 1 204 ? -15.735 5.547 26.369 1.00 88.94 204 ILE A N 1
ATOM 1491 C CA . ILE A 1 204 ? -16.766 5.193 27.351 1.00 88.94 204 ILE A CA 1
ATOM 1492 C C . ILE A 1 204 ? -16.151 4.916 28.726 1.00 88.94 204 ILE A C 1
ATOM 1494 O O . ILE A 1 204 ? -16.634 5.447 29.724 1.00 88.94 204 ILE A O 1
ATOM 1498 N N . VAL A 1 205 ? -15.057 4.153 28.801 1.00 86.38 205 VAL A N 1
ATOM 1499 C CA . VAL A 1 205 ? -14.380 3.872 30.081 1.00 86.38 205 VAL A CA 1
ATOM 1500 C C . VAL A 1 205 ? -13.806 5.148 30.707 1.00 86.38 205 VAL A C 1
ATOM 1502 O O . VAL A 1 205 ? -13.891 5.326 31.918 1.00 86.38 205 VAL A O 1
ATOM 1505 N N . THR A 1 206 ? -13.298 6.079 29.894 1.00 85.31 206 THR A N 1
ATOM 1506 C CA . THR A 1 206 ? -12.751 7.366 30.370 1.00 85.31 206 THR A CA 1
ATOM 1507 C C . THR A 1 206 ? -13.834 8.316 30.908 1.00 85.31 206 THR A C 1
ATOM 1509 O O . THR A 1 206 ? -13.517 9.281 31.598 1.00 85.31 206 THR A O 1
ATOM 1512 N N . MET A 1 207 ? -15.122 8.065 30.637 1.00 83.56 207 MET A N 1
ATOM 1513 C CA . MET A 1 207 ? -16.218 8.842 31.234 1.00 83.56 207 MET A CA 1
ATOM 1514 C C . MET A 1 207 ? -16.532 8.467 32.683 1.00 83.56 207 MET A C 1
ATOM 1516 O O . MET A 1 207 ? -17.256 9.217 33.353 1.00 83.56 207 MET A O 1
ATOM 1520 N N . LEU A 1 208 ? -16.049 7.322 33.168 1.00 82.62 208 LEU A N 1
ATOM 1521 C CA . LEU A 1 208 ? -16.198 6.948 34.571 1.00 82.62 208 LEU A CA 1
ATOM 1522 C C . LEU A 1 208 ? -15.291 7.818 35.448 1.00 82.62 208 LEU A C 1
ATOM 1524 O O . LEU A 1 208 ? -14.175 8.155 35.060 1.00 82.62 208 LEU A O 1
ATOM 1528 N N . ALA A 1 209 ? -15.779 8.185 36.635 1.00 72.69 209 ALA A N 1
ATOM 1529 C CA . ALA A 1 209 ? -14.991 8.950 37.602 1.00 72.69 209 ALA A CA 1
ATOM 1530 C C . ALA A 1 209 ? -13.841 8.108 38.185 1.00 72.69 209 ALA A C 1
ATOM 1532 O O . ALA A 1 209 ? -12.754 8.638 38.414 1.00 72.69 209 ALA A O 1
ATOM 1533 N N . ASP A 1 210 ? -14.065 6.800 38.362 1.00 74.12 210 ASP A N 1
ATOM 1534 C CA . ASP A 1 210 ? -13.035 5.812 38.681 1.00 74.12 210 ASP A CA 1
ATOM 1535 C C . ASP A 1 210 ? -13.074 4.657 37.654 1.00 74.12 210 ASP A C 1
ATOM 1537 O O . ASP A 1 210 ? -14.055 3.910 37.593 1.00 74.12 210 ASP A O 1
ATOM 1541 N N . PRO A 1 211 ? -12.015 4.461 36.846 1.00 67.19 211 PRO A N 1
ATOM 1542 C CA . PRO A 1 211 ? -11.919 3.349 35.898 1.00 67.19 211 PRO A CA 1
ATOM 1543 C C . PRO A 1 211 ? -12.016 1.953 36.540 1.00 67.19 211 PRO A C 1
ATOM 1545 O O . PRO A 1 211 ? -12.284 0.977 35.835 1.00 67.19 211 PRO A O 1
ATOM 1548 N N . LYS A 1 212 ? -11.793 1.831 37.858 1.00 64.31 212 LYS A N 1
ATOM 1549 C CA . LYS A 1 212 ? -11.872 0.558 38.592 1.00 64.31 212 LYS A CA 1
ATOM 1550 C C . LYS A 1 212 ? -13.299 0.049 38.788 1.00 64.31 212 LYS A C 1
ATOM 1552 O O . LYS A 1 212 ? -13.475 -1.161 38.893 1.00 64.31 212 LYS A O 1
ATOM 1557 N N . GLU A 1 213 ? -14.315 0.912 38.715 1.00 62.59 213 GLU A N 1
ATOM 1558 C CA . GLU A 1 213 ? -15.731 0.502 38.796 1.00 62.59 213 GLU A CA 1
ATOM 1559 C C . GLU A 1 213 ? -16.148 -0.444 37.654 1.00 62.59 213 GLU A C 1
ATOM 1561 O O . GLU A 1 213 ? -17.140 -1.173 37.753 1.00 62.59 213 GLU A O 1
ATOM 1566 N N . ASN A 1 214 ? -15.376 -0.466 36.563 1.00 59.25 214 ASN A N 1
ATOM 1567 C CA . ASN A 1 214 ? -15.551 -1.423 35.475 1.00 59.25 214 ASN A CA 1
ATOM 1568 C C . ASN A 1 214 ? -15.093 -2.852 35.859 1.00 59.25 214 ASN A C 1
ATOM 1570 O O . ASN A 1 214 ? -15.593 -3.840 35.322 1.00 59.25 214 ASN A O 1
ATOM 1574 N N . LEU A 1 215 ? -14.156 -2.988 36.803 1.00 58.44 215 LEU A N 1
ATOM 1575 C CA . LEU A 1 215 ? -13.520 -4.261 37.168 1.00 58.44 215 LEU A CA 1
ATOM 1576 C C . LEU A 1 215 ? -14.209 -4.985 38.337 1.00 58.44 215 LEU A C 1
ATOM 1578 O O . LEU A 1 215 ? -14.147 -6.213 38.387 1.00 58.44 215 LEU A O 1
ATOM 1582 N N . ASP A 1 216 ? -14.913 -4.266 39.216 1.00 55.31 216 ASP A N 1
ATOM 1583 C CA . ASP A 1 216 ? -15.436 -4.787 40.496 1.00 55.31 216 ASP A CA 1
ATOM 1584 C C . ASP A 1 216 ? -16.483 -5.916 40.390 1.00 55.31 216 ASP A C 1
ATOM 1586 O O . ASP A 1 216 ? -16.823 -6.542 41.392 1.00 55.31 216 ASP A O 1
ATOM 1590 N N . VAL A 1 217 ? -16.996 -6.226 39.193 1.00 52.38 217 VAL A N 1
ATOM 1591 C CA . VAL A 1 217 ? -17.960 -7.330 38.986 1.00 52.38 217 VAL A CA 1
ATOM 1592 C C . VAL A 1 217 ? -17.350 -8.519 38.236 1.00 52.38 217 VAL A C 1
ATOM 1594 O O . VAL A 1 217 ? -17.915 -9.604 38.267 1.00 52.38 217 VAL A O 1
ATOM 1597 N N . ARG A 1 218 ? -16.185 -8.370 37.586 1.00 48.50 218 ARG A N 1
ATOM 1598 C CA . ARG A 1 218 ? -15.520 -9.498 36.896 1.00 48.50 218 ARG A CA 1
ATOM 1599 C C . ARG A 1 218 ? -14.762 -10.427 37.852 1.00 48.50 218 ARG A C 1
ATOM 1601 O O . ARG A 1 218 ? -14.321 -11.490 37.430 1.00 48.50 218 ARG A O 1
ATOM 1608 N N . SER A 1 219 ? -14.597 -10.025 39.112 1.00 39.62 219 SER A N 1
ATOM 1609 C CA . SER A 1 219 ? -13.925 -10.788 40.170 1.00 39.62 219 SER A CA 1
ATOM 1610 C C . SER A 1 219 ? -14.850 -11.706 40.987 1.00 39.62 219 SER A C 1
ATOM 1612 O O . SER A 1 219 ? -14.400 -12.219 42.009 1.00 39.62 219 SER A O 1
ATOM 1614 N N . ASN A 1 220 ? -16.103 -11.918 40.558 1.00 33.22 220 ASN A N 1
ATOM 1615 C CA . ASN A 1 220 ? -17.035 -12.902 41.130 1.00 33.22 220 ASN A CA 1
ATOM 1616 C C . ASN A 1 220 ? -17.512 -13.902 40.075 1.00 33.22 220 ASN A C 1
ATOM 1618 O O . ASN A 1 220 ? -17.912 -13.448 38.980 1.00 33.22 220 ASN A O 1
#

Solvent-accessible surface area (backbone atoms only — not comparable to full-atom values): 13699 Å² total; per-residue (Å²): 70,26,35,38,37,82,86,76,73,52,91,66,66,46,82,45,58,95,90,59,89,81,63,71,84,47,42,81,78,40,81,82,80,89,80,82,88,87,64,60,69,65,73,24,73,48,33,50,52,51,70,74,57,80,79,76,82,75,82,46,70,66,57,53,52,54,50,51,53,52,48,49,44,52,52,52,43,54,52,50,48,53,52,50,50,50,47,37,63,70,73,62,71,51,58,69,68,61,55,52,53,52,48,49,52,49,52,70,72,51,59,69,75,61,53,67,56,53,54,52,51,51,42,52,52,49,42,52,54,37,41,77,71,76,43,80,66,91,46,73,65,52,59,58,55,58,73,70,58,88,75,85,89,76,56,58,79,74,65,76,37,88,61,73,54,81,80,64,76,85,77,63,82,76,88,58,88,96,58,56,72,66,58,53,50,50,55,52,25,58,75,34,55,83,86,76,63,42,44,66,36,47,30,45,39,66,69,44,97,53,69,61,74,59,50,75,64,75,82,110

Sequence (220 aa):
MKISSALTGESLPVTKNPGDGVYSGSTCKQGEIEAVVIATGVHTFFGKAAHLVESTVHVGHFQKVLTAIGNFCICSIAIGMVIDIIAMCGVHDSKYRTVVDNLLVLLIGGIPIAMPTVLSVTMAIGSHRLSQQGAITKRMTAIEEMAGMDVLCSDKTGTLTLNKLSVDKNLIEVFAKGIDKDTVVLMAARASRVENQDAIDTAIVTMLADPKENLDVRSN

Mean predicted aligned error: 11.54 Å

Foldseek 3Di:
DWKDAPVVVDPGTDDDDPPDDDFPRIDDPDDDDDDDDPDDACRTPVNVVVVVVPPDPDQDPVNVVVVVVQVVLVVVLVVVLVVLCCCCVPPVVHDPVVNVVVNVVSVVVRRPPCVVVVVVVVLVVVQVVCVVVVHHDPDSCVVVVVVPDPDDDDDCQPTVDPLADADDLVPDDDPDPPDDSVNVLLVLQLVADPVVPRNSNVRSCVPDPDSCSSVVPVVD

Nearest PDB structures (foldseek):
  5ksd-assembly1_A  TM=9.369E-01  e=3.563E-18  Arabidopsis thaliana
  7vpl-assembly1_A  TM=4.342E-01  e=2.395E-01  Homo sapiens

Secondary structure (DSSP, 8-state):
-EEE-TTS--SSPEE--TT----TT-EEEE----------GGGSHHHHHHHHT-------HHHHHHHHHHHHHHHHHHHHHHHHHHHHHHTS---HHHHHHHHHHHHHHH--THHHHHHHHHHHHHHHHHHHTT---SSTTHHHHHHT-------IIIIIS-S-----GGG----STT--HHHHHHHHHHHS-SSS--HHHHHHHHTSSSGGGGTTTTT-